Protein AF-A0A2J8Q335-F1 (afdb_monomer_lite)

Structure (mmCIF, N/CA/C/O backbone):
data_AF-A0A2J8Q335-F1
#
_entry.id   AF-A0A2J8Q335-F1
#
loop_
_atom_site.group_PDB
_atom_site.id
_atom_site.type_symbol
_atom_site.label_atom_id
_atom_site.label_alt_id
_atom_site.label_comp_id
_atom_site.label_asym_id
_atom_site.label_entity_id
_atom_site.label_seq_id
_atom_site.pdbx_PDB_ins_code
_atom_site.Cartn_x
_atom_site.Cartn_y
_atom_site.Cartn_z
_atom_site.occupancy
_atom_site.B_iso_or_equiv
_atom_site.auth_seq_id
_atom_site.auth_comp_id
_atom_site.auth_asym_id
_atom_site.auth_atom_id
_atom_site.pdbx_PDB_model_num
ATOM 1 N N . MET A 1 1 ? 79.821 -10.999 13.248 1.00 34.38 1 MET A N 1
ATOM 2 C CA . MET A 1 1 ? 79.822 -10.775 11.785 1.00 34.38 1 MET A CA 1
ATOM 3 C C . MET A 1 1 ? 78.394 -10.981 11.278 1.00 34.38 1 MET A C 1
ATOM 5 O O . MET A 1 1 ? 77.842 -12.027 11.567 1.00 34.38 1 MET A O 1
ATOM 9 N N . ASN A 1 2 ? 77.692 -9.917 10.862 1.00 28.88 2 ASN A N 1
ATOM 10 C CA . ASN A 1 2 ? 77.374 -9.560 9.457 1.00 28.88 2 ASN A CA 1
ATOM 11 C C . ASN A 1 2 ? 76.338 -10.528 8.829 1.00 28.88 2 ASN A C 1
ATOM 13 O O . ASN A 1 2 ? 76.573 -11.721 8.874 1.00 28.88 2 ASN A O 1
ATOM 17 N N . LYS A 1 3 ? 75.247 -10.155 8.143 1.00 36.25 3 LYS A N 1
ATOM 18 C CA . LYS A 1 3 ? 74.646 -8.887 7.675 1.00 36.25 3 LYS A CA 1
ATOM 19 C C . LYS A 1 3 ? 73.350 -9.266 6.892 1.00 36.25 3 LYS A C 1
ATOM 21 O O . LYS A 1 3 ? 73.420 -10.244 6.165 1.00 36.25 3 LYS A O 1
ATOM 26 N N . LEU A 1 4 ? 72.299 -8.420 6.953 1.00 34.88 4 LEU A N 1
ATOM 27 C CA . LEU A 1 4 ? 71.349 -8.022 5.865 1.00 34.88 4 LEU A CA 1
ATOM 28 C C . LEU A 1 4 ? 70.413 -9.117 5.262 1.00 34.88 4 LEU A C 1
ATOM 30 O O . LEU A 1 4 ? 70.825 -10.246 5.081 1.00 34.88 4 LEU A O 1
ATOM 34 N N . SER A 1 5 ? 69.153 -8.893 4.856 1.00 34.62 5 SER A N 1
ATOM 35 C CA . SER A 1 5 ? 68.410 -7.676 4.494 1.00 34.62 5 SER A CA 1
ATOM 36 C C . SER A 1 5 ? 66.913 -7.974 4.241 1.00 34.62 5 SER A C 1
ATOM 38 O O . SER A 1 5 ? 66.580 -9.077 3.820 1.00 34.62 5 SER A O 1
ATOM 40 N N . GLY A 1 6 ? 66.079 -6.925 4.340 1.00 29.98 6 GLY A N 1
ATOM 41 C CA . GLY A 1 6 ? 64.835 -6.706 3.568 1.00 29.98 6 GLY A CA 1
ATOM 42 C C . GLY A 1 6 ? 63.546 -7.320 4.144 1.00 29.98 6 GLY A C 1
ATOM 43 O O . GLY A 1 6 ? 63.468 -8.517 4.349 1.00 29.98 6 GLY A O 1
ATOM 44 N N . GLY A 1 7 ? 62.457 -6.606 4.439 1.00 29.91 7 GLY A N 1
ATOM 45 C CA . GLY A 1 7 ? 62.008 -5.275 4.024 1.00 29.91 7 GLY A CA 1
ATOM 46 C C . GLY A 1 7 ? 60.712 -5.409 3.214 1.00 29.91 7 GLY A C 1
ATOM 47 O O . GLY A 1 7 ? 60.764 -5.853 2.074 1.00 29.91 7 GLY A O 1
ATOM 48 N N . GLY A 1 8 ? 59.562 -5.025 3.786 1.00 28.92 8 GLY A N 1
ATOM 49 C CA . GLY A 1 8 ? 58.307 -4.875 3.030 1.00 28.92 8 GLY A CA 1
ATOM 50 C C . GLY A 1 8 ? 57.039 -5.417 3.696 1.00 28.92 8 GLY A C 1
ATOM 51 O O . GLY A 1 8 ? 56.304 -6.182 3.079 1.00 28.92 8 GLY A O 1
ATOM 52 N N . GLY A 1 9 ? 56.739 -5.008 4.933 1.00 31.34 9 GLY A N 1
ATOM 53 C CA . GLY A 1 9 ? 55.405 -5.205 5.508 1.00 31.34 9 GLY A CA 1
ATOM 54 C C . GLY A 1 9 ? 54.380 -4.373 4.735 1.00 31.34 9 GLY A C 1
ATOM 55 O O . GLY A 1 9 ? 54.314 -3.154 4.894 1.00 31.34 9 GLY A O 1
ATOM 56 N N . ARG A 1 10 ? 53.608 -5.021 3.857 1.00 34.25 10 ARG A N 1
ATOM 57 C CA . ARG A 1 10 ? 52.479 -4.409 3.148 1.00 34.25 10 ARG A CA 1
ATOM 58 C C . ARG A 1 10 ? 51.493 -3.843 4.172 1.00 34.25 10 ARG A C 1
ATOM 60 O O . ARG A 1 10 ? 50.793 -4.588 4.849 1.00 34.25 10 ARG A O 1
ATOM 67 N N . ARG A 1 11 ? 51.409 -2.511 4.233 1.00 31.97 11 ARG A N 1
ATOM 68 C CA . ARG A 1 11 ? 50.233 -1.795 4.737 1.00 31.97 11 ARG A CA 1
ATOM 69 C C . ARG A 1 11 ? 49.034 -2.237 3.897 1.00 31.97 11 ARG A C 1
ATOM 71 O O . ARG A 1 11 ? 48.936 -1.873 2.727 1.00 31.97 11 ARG A O 1
ATOM 78 N N . THR A 1 12 ? 48.132 -3.021 4.476 1.00 30.05 12 THR A N 1
ATOM 79 C CA . THR A 1 12 ? 46.792 -3.227 3.926 1.00 30.05 12 THR A CA 1
ATOM 80 C C . THR A 1 12 ? 46.040 -1.908 4.033 1.00 30.05 12 THR A C 1
ATOM 82 O O . THR A 1 12 ? 45.557 -1.520 5.095 1.00 30.05 12 THR A O 1
ATOM 85 N N . ARG A 1 13 ? 46.009 -1.189 2.912 1.00 30.81 13 ARG A N 1
ATOM 86 C CA . ARG A 1 13 ? 45.079 -0.099 2.637 1.00 30.81 13 ARG A CA 1
ATOM 87 C C . ARG A 1 13 ? 43.665 -0.647 2.836 1.00 30.81 13 ARG A C 1
ATOM 89 O O . ARG A 1 13 ? 43.204 -1.459 2.043 1.00 30.81 13 ARG A O 1
ATOM 96 N N . VAL A 1 14 ? 43.019 -0.228 3.918 1.00 32.09 14 VAL A N 1
ATOM 97 C CA . VAL A 1 14 ? 41.571 -0.343 4.096 1.00 32.09 14 VAL A CA 1
ATOM 98 C C . VAL A 1 14 ? 40.921 0.550 3.044 1.00 32.09 14 VAL A C 1
ATOM 100 O O . VAL A 1 14 ? 40.844 1.766 3.195 1.00 32.09 14 VAL A O 1
ATOM 103 N N . GLU A 1 15 ? 40.561 -0.051 1.914 1.00 29.42 15 GLU A N 1
ATOM 104 C CA . GLU A 1 15 ? 39.707 0.585 0.922 1.00 29.42 15 GLU A CA 1
ATOM 105 C C . GLU A 1 15 ? 38.259 0.458 1.401 1.00 29.42 15 GLU A C 1
ATOM 107 O O . GLU A 1 15 ? 37.812 -0.610 1.823 1.00 29.42 15 GLU A O 1
ATOM 112 N N . GLY A 1 16 ? 37.582 1.600 1.466 1.00 29.91 16 GLY A N 1
ATOM 113 C CA . GLY A 1 16 ? 36.311 1.754 2.148 1.00 29.91 16 GLY A CA 1
ATOM 114 C C . GLY A 1 16 ? 35.171 0.957 1.522 1.00 29.91 16 GLY A C 1
ATOM 115 O O . GLY A 1 16 ? 35.005 0.924 0.308 1.00 29.91 16 GLY A O 1
ATOM 116 N N . GLY A 1 17 ? 34.334 0.416 2.408 1.00 28.86 17 GLY A N 1
ATOM 117 C CA . GLY A 1 17 ? 32.882 0.448 2.256 1.00 28.86 17 GLY A CA 1
ATOM 118 C C . GLY A 1 17 ? 32.325 -0.289 1.048 1.00 28.86 17 GLY A C 1
ATOM 119 O O . GLY A 1 17 ? 31.740 0.321 0.158 1.00 28.86 17 GLY A O 1
ATOM 120 N N . GLN A 1 18 ? 32.446 -1.612 1.079 1.00 29.86 18 GLN A N 1
ATOM 121 C CA . GLN A 1 18 ? 31.637 -2.541 0.302 1.00 29.86 18 GLN A CA 1
ATOM 122 C C . GLN A 1 18 ? 30.151 -2.211 0.530 1.00 29.86 18 GLN A C 1
ATOM 124 O O . GLN A 1 18 ? 29.607 -2.425 1.613 1.00 29.86 18 GLN A O 1
ATOM 129 N N . LEU A 1 19 ? 29.515 -1.594 -0.467 1.00 34.56 19 LEU A N 1
ATOM 130 C CA . LEU A 1 19 ? 28.082 -1.326 -0.453 1.00 34.56 19 LEU A CA 1
ATOM 131 C C . LEU A 1 19 ? 27.357 -2.672 -0.398 1.00 34.56 19 LEU A C 1
ATOM 133 O O . LEU A 1 19 ? 27.439 -3.460 -1.339 1.00 34.56 19 LEU A O 1
ATOM 137 N N . GLY A 1 20 ? 26.687 -2.915 0.731 1.00 31.28 20 GLY A N 1
ATOM 138 C CA . GLY A 1 20 ? 25.920 -4.118 1.030 1.00 31.28 20 GLY A CA 1
ATOM 139 C C . GLY A 1 20 ? 24.917 -4.432 -0.073 1.00 31.28 20 GLY A C 1
ATOM 140 O O . GLY A 1 20 ? 23.841 -3.843 -0.154 1.00 31.28 20 GLY A O 1
ATOM 141 N N . GLY A 1 21 ? 25.308 -5.369 -0.927 1.00 31.25 21 GLY A N 1
ATOM 142 C CA . GLY A 1 21 ? 24.519 -5.929 -2.012 1.00 31.25 21 GLY A CA 1
ATOM 143 C C . GLY A 1 21 ? 24.327 -7.429 -1.833 1.00 31.25 21 GLY A C 1
ATOM 144 O O . GLY A 1 21 ? 24.308 -8.135 -2.831 1.00 31.25 21 GLY A O 1
ATOM 145 N N . GLU A 1 22 ? 24.226 -7.923 -0.595 1.00 31.27 22 GLU A N 1
ATOM 146 C CA . GLU A 1 22 ? 24.159 -9.363 -0.300 1.00 31.27 22 GLU A CA 1
ATOM 147 C C . GLU A 1 22 ? 22.892 -9.830 0.438 1.00 31.27 22 GLU A C 1
ATOM 149 O O . GLU A 1 22 ? 22.720 -11.027 0.633 1.00 31.27 22 GLU A O 1
ATOM 154 N N . GLU A 1 23 ? 21.910 -8.959 0.704 1.00 34.31 23 GLU A N 1
ATOM 155 C CA . GLU A 1 23 ? 20.563 -9.407 1.123 1.00 34.31 23 GLU A CA 1
ATOM 156 C C . GLU A 1 23 ? 19.683 -9.768 -0.093 1.00 34.31 23 GLU A C 1
ATOM 158 O O . GLU A 1 23 ? 18.503 -9.434 -0.188 1.00 34.31 23 GLU A O 1
ATOM 163 N N . TRP A 1 24 ? 20.279 -10.444 -1.076 1.00 42.00 24 TRP A N 1
ATOM 164 C CA . TRP A 1 24 ? 19.523 -11.156 -2.096 1.00 42.00 24 TRP A CA 1
ATOM 165 C C . TRP A 1 24 ? 19.170 -12.493 -1.462 1.00 42.00 24 TRP A C 1
ATOM 167 O O . TRP A 1 24 ? 20.044 -13.328 -1.220 1.00 42.00 24 TRP A O 1
ATOM 177 N N . THR A 1 25 ? 17.887 -12.732 -1.189 1.00 42.81 25 THR A N 1
ATOM 178 C CA . THR A 1 25 ? 17.421 -14.109 -1.019 1.00 42.81 25 THR A CA 1
ATOM 179 C C . THR A 1 25 ? 17.976 -14.908 -2.195 1.00 42.81 25 THR A C 1
ATOM 181 O O . THR A 1 25 ? 17.938 -14.436 -3.335 1.00 42.81 25 THR A O 1
ATOM 184 N N . ARG A 1 26 ? 18.525 -16.099 -1.924 1.00 41.41 26 ARG A N 1
ATOM 185 C CA . ARG A 1 26 ? 19.239 -16.988 -2.871 1.00 41.41 26 ARG A CA 1
ATOM 186 C C . ARG A 1 26 ? 18.464 -17.357 -4.162 1.00 41.41 26 ARG A C 1
ATOM 188 O O . ARG A 1 26 ? 18.905 -18.211 -4.917 1.00 41.41 26 ARG A O 1
ATOM 195 N N . HIS A 1 27 ? 17.319 -16.726 -4.417 1.00 40.41 27 HIS A N 1
ATOM 196 C CA . HIS A 1 27 ? 16.393 -16.912 -5.525 1.00 40.41 27 HIS A CA 1
ATOM 197 C C . HIS A 1 27 ? 16.156 -15.671 -6.415 1.00 40.41 27 HIS A C 1
ATOM 199 O O . HIS A 1 27 ? 15.388 -15.774 -7.370 1.00 40.41 27 HIS A O 1
ATOM 205 N N . GLY A 1 28 ? 16.771 -14.510 -6.151 1.00 41.56 28 GLY A N 1
ATOM 206 C CA . GLY A 1 28 ? 16.694 -13.355 -7.064 1.00 41.56 28 GLY A CA 1
ATOM 207 C C . GLY A 1 28 ? 15.304 -12.709 -7.204 1.00 41.56 28 GLY A C 1
ATOM 208 O O . GLY A 1 28 ? 15.029 -12.072 -8.220 1.00 41.56 28 GLY A O 1
ATOM 209 N N . SER A 1 29 ? 14.423 -12.864 -6.208 1.00 47.38 29 SER A N 1
ATOM 210 C CA . SER A 1 29 ? 13.116 -12.193 -6.156 1.00 47.38 29 SER A CA 1
ATOM 211 C C . SER A 1 29 ? 13.013 -11.330 -4.896 1.00 47.38 29 SER A C 1
ATOM 213 O O . SER A 1 29 ? 13.249 -11.793 -3.782 1.00 47.38 29 SER A O 1
ATOM 215 N N . PHE A 1 30 ? 12.673 -10.053 -5.102 1.00 46.06 30 PHE A N 1
ATOM 216 C CA . PHE A 1 30 ? 12.479 -9.031 -4.064 1.00 46.06 30 PHE A CA 1
ATOM 217 C C . PHE A 1 30 ? 11.237 -9.292 -3.193 1.00 46.06 30 PHE A C 1
ATOM 219 O O . PHE A 1 30 ? 11.072 -8.693 -2.134 1.00 46.06 30 PHE A O 1
ATOM 226 N N . VAL A 1 31 ? 10.349 -10.179 -3.643 1.00 59.38 31 VAL A N 1
ATOM 227 C CA . VAL A 1 31 ? 9.057 -10.458 -3.022 1.00 59.38 31 VAL A CA 1
ATOM 228 C C . VAL A 1 31 ? 9.021 -11.931 -2.650 1.00 59.38 31 VAL A C 1
ATOM 230 O O . VAL A 1 31 ? 9.480 -12.777 -3.414 1.00 59.38 31 VAL A O 1
ATOM 233 N N . ASN A 1 32 ? 8.462 -12.257 -1.483 1.00 56.78 32 ASN A N 1
ATOM 234 C CA . ASN A 1 32 ? 8.208 -13.650 -1.134 1.00 56.78 32 ASN A CA 1
ATOM 235 C C . ASN A 1 32 ? 7.173 -14.212 -2.116 1.00 56.78 32 ASN A C 1
ATOM 237 O O . ASN A 1 32 ? 5.972 -13.982 -1.971 1.00 56.78 32 ASN A O 1
ATOM 241 N N . LYS A 1 33 ? 7.656 -14.862 -3.175 1.00 57.88 33 LYS A N 1
ATOM 242 C CA . LYS A 1 33 ? 6.811 -15.370 -4.247 1.00 57.88 33 LYS A CA 1
ATOM 243 C C . LYS A 1 33 ? 5.887 -16.440 -3.653 1.00 57.88 33 LYS A C 1
ATOM 245 O O . LYS A 1 33 ? 6.395 -17.367 -3.018 1.00 57.88 33 LYS A O 1
ATOM 250 N N . PRO A 1 34 ? 4.558 -16.337 -3.828 1.00 59.62 34 PRO A N 1
ATOM 251 C CA . PRO A 1 34 ? 3.655 -17.360 -3.327 1.00 59.62 34 PRO A CA 1
ATOM 252 C C . PRO A 1 34 ? 4.052 -18.723 -3.899 1.00 59.62 34 PRO A C 1
ATOM 254 O O . PRO A 1 34 ? 4.364 -18.834 -5.088 1.00 59.62 34 PRO A O 1
ATOM 257 N N . THR A 1 35 ? 4.017 -19.771 -3.074 1.00 52.50 35 THR A N 1
ATOM 258 C CA . THR A 1 35 ? 4.362 -21.153 -3.465 1.00 52.50 35 THR A CA 1
ATOM 259 C C . THR A 1 35 ? 3.536 -21.663 -4.648 1.00 52.50 35 THR A C 1
ATOM 261 O O . THR A 1 35 ? 3.982 -22.548 -5.370 1.00 52.50 35 THR A O 1
ATOM 264 N N . ARG A 1 36 ? 2.358 -21.071 -4.885 1.00 58.75 36 ARG A N 1
ATOM 265 C CA . ARG A 1 36 ? 1.438 -21.400 -5.983 1.00 58.75 36 ARG A CA 1
ATOM 266 C C . ARG A 1 36 ? 1.644 -20.562 -7.258 1.00 58.75 36 ARG A C 1
ATOM 268 O O . ARG A 1 36 ? 0.934 -20.764 -8.237 1.00 58.75 36 ARG A O 1
ATOM 275 N N . GLY A 1 37 ? 2.611 -19.645 -7.271 1.00 68.69 37 GLY A N 1
ATOM 276 C CA . GLY A 1 37 ? 2.777 -18.665 -8.346 1.00 68.69 37 GLY A CA 1
ATOM 277 C C . GLY A 1 37 ? 1.902 -17.424 -8.158 1.00 68.69 37 GLY A C 1
ATOM 278 O O . GLY A 1 37 ? 1.205 -17.283 -7.156 1.00 68.69 37 GLY A O 1
ATOM 279 N N . TRP A 1 38 ? 1.997 -16.485 -9.100 1.00 80.50 38 TRP A N 1
ATOM 280 C CA . TRP A 1 38 ? 1.259 -15.223 -9.044 1.00 80.50 38 TRP A CA 1
ATOM 281 C C . TRP A 1 38 ? -0.243 -15.423 -9.259 1.00 80.50 38 TRP A C 1
ATOM 283 O O . TRP A 1 38 ? -0.642 -16.259 -10.065 1.00 80.50 38 TRP A O 1
ATOM 293 N N . LEU A 1 39 ? -1.062 -14.620 -8.575 1.00 81.31 39 LEU A N 1
ATOM 294 C CA . LEU A 1 39 ? -2.526 -14.671 -8.678 1.00 81.31 39 LEU A CA 1
ATOM 295 C C . LEU A 1 39 ? -3.048 -14.239 -10.053 1.00 81.31 39 LEU A C 1
ATOM 297 O O . LEU A 1 39 ? -4.047 -14.776 -10.525 1.00 81.31 39 LEU A O 1
ATOM 301 N N . HIS A 1 40 ? -2.379 -13.281 -10.701 1.00 84.12 40 HIS A N 1
ATOM 302 C CA . HIS A 1 40 ? -2.836 -12.684 -11.958 1.00 84.12 40 HIS A CA 1
ATOM 303 C C . HIS A 1 40 ? -1.828 -12.910 -13.088 1.00 84.12 40 HIS A C 1
ATOM 305 O O . HIS A 1 40 ? -0.620 -12.960 -12.840 1.00 84.12 40 HIS A O 1
ATOM 311 N N . PRO A 1 41 ? -2.282 -13.013 -14.349 1.00 85.50 41 PRO A N 1
ATOM 312 C CA . PRO A 1 41 ? -1.377 -13.040 -15.491 1.00 85.50 41 PRO A CA 1
ATOM 313 C C . PRO A 1 41 ? -0.627 -11.706 -15.618 1.00 85.50 41 PRO A C 1
ATOM 315 O O . PRO A 1 41 ? -1.190 -10.635 -15.377 1.00 85.50 41 PRO A O 1
ATOM 318 N N . ASN A 1 42 ? 0.644 -11.769 -16.029 1.00 84.81 42 ASN A N 1
ATOM 319 C CA . ASN A 1 42 ? 1.512 -10.590 -16.119 1.00 84.81 42 ASN A CA 1
ATOM 320 C C . ASN A 1 42 ? 0.930 -9.509 -17.045 1.00 84.81 42 ASN A C 1
ATOM 322 O O . ASN A 1 42 ? 0.976 -8.336 -16.689 1.00 84.81 42 ASN A O 1
ATOM 326 N N . ASP A 1 43 ? 0.321 -9.888 -18.174 1.00 84.75 43 ASP A N 1
ATOM 327 C CA . ASP A 1 43 ? -0.304 -8.962 -19.129 1.00 84.75 43 ASP A CA 1
ATOM 328 C C . ASP A 1 43 ? -1.406 -8.106 -18.503 1.00 84.75 43 ASP A C 1
ATOM 330 O O . ASP A 1 43 ? -1.540 -6.926 -18.820 1.00 84.75 43 ASP A O 1
ATOM 334 N N . LYS A 1 44 ? -2.161 -8.662 -17.549 1.00 86.56 44 LYS A N 1
ATOM 335 C CA . LYS A 1 44 ? -3.212 -7.918 -16.848 1.00 86.56 44 LYS A CA 1
ATOM 336 C C . LYS A 1 44 ? -2.619 -6.870 -15.910 1.00 86.56 44 LYS A C 1
ATOM 338 O O . LYS A 1 44 ? -3.096 -5.742 -15.884 1.00 86.56 44 LYS A O 1
ATOM 343 N N . VAL A 1 45 ? -1.557 -7.222 -15.184 1.00 86.25 45 VAL A N 1
ATOM 344 C CA . VAL A 1 45 ? -0.851 -6.304 -14.269 1.00 86.25 45 VAL A CA 1
ATOM 345 C C . VAL A 1 45 ? -0.068 -5.230 -15.040 1.00 86.25 45 VAL A C 1
ATOM 347 O O . VAL A 1 45 ? 0.065 -4.101 -14.569 1.00 86.25 45 VAL A O 1
ATOM 350 N N . MET A 1 46 ? 0.440 -5.566 -16.229 1.00 84.19 46 MET A N 1
ATOM 351 C CA . MET A 1 46 ? 1.182 -4.652 -17.10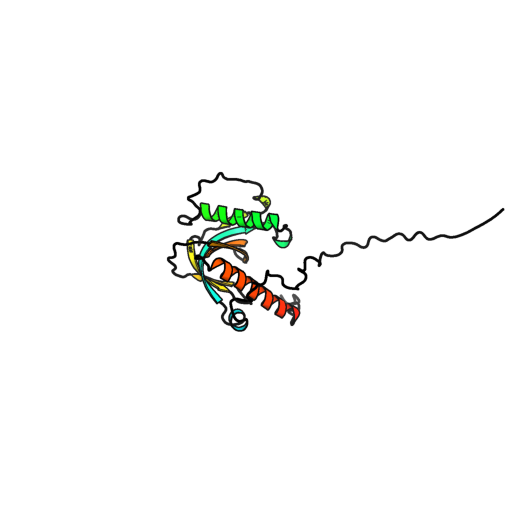7 1.00 84.19 46 MET A CA 1
ATOM 352 C C . MET A 1 46 ? 0.281 -3.739 -17.946 1.00 84.19 46 MET A C 1
ATOM 354 O O . MET A 1 46 ? 0.707 -2.641 -18.294 1.00 84.19 46 MET A O 1
ATOM 358 N N . GLY A 1 47 ? -0.926 -4.192 -18.291 1.00 85.38 47 GLY A N 1
ATOM 359 C CA . GLY A 1 47 ? -1.898 -3.446 -19.087 1.00 85.38 47 GLY A CA 1
ATOM 360 C C . GLY A 1 47 ? -2.879 -2.652 -18.215 1.00 85.38 47 GLY A C 1
ATOM 361 O O . GLY A 1 47 ? -2.490 -1.632 -17.647 1.00 85.38 47 GLY A O 1
ATOM 362 N N . PRO A 1 48 ? -4.153 -3.081 -18.110 1.00 84.31 48 PRO A N 1
ATOM 363 C CA . PRO A 1 48 ? -5.199 -2.325 -17.412 1.00 84.31 48 PRO A CA 1
ATOM 364 C C . PRO A 1 48 ? -5.020 -2.270 -15.884 1.00 84.31 48 PRO A C 1
ATOM 366 O O . PRO A 1 48 ? -5.605 -1.411 -15.229 1.00 84.31 48 PRO A O 1
ATOM 369 N N . GLY A 1 49 ? -4.212 -3.165 -15.310 1.00 88.19 49 GLY A N 1
ATOM 370 C CA . GLY A 1 49 ? -4.072 -3.336 -13.870 1.00 88.19 49 GLY A CA 1
ATOM 371 C C . GLY A 1 49 ? -5.162 -4.226 -13.268 1.00 88.19 49 GLY A C 1
ATOM 372 O O . GLY A 1 49 ? -6.088 -4.687 -13.941 1.00 88.19 49 GLY A O 1
ATOM 373 N N . VAL A 1 50 ? -5.026 -4.511 -11.976 1.00 90.00 50 VAL A N 1
ATOM 374 C CA . VAL A 1 50 ? -5.997 -5.293 -11.200 1.00 90.00 50 VAL A CA 1
ATOM 375 C C . VAL A 1 50 ? -6.655 -4.389 -10.173 1.00 90.00 50 VAL A C 1
ATOM 377 O O . VAL A 1 50 ? -5.960 -3.772 -9.368 1.00 90.00 50 VAL A O 1
ATOM 380 N N . SER A 1 51 ? -7.982 -4.322 -10.205 1.00 90.38 51 SER A N 1
ATOM 381 C CA . SER A 1 51 ? -8.774 -3.468 -9.322 1.00 90.38 51 SER A CA 1
ATOM 382 C C . SER A 1 51 ? -9.330 -4.248 -8.131 1.00 90.38 51 SER A C 1
ATOM 384 O O . SER A 1 51 ? -9.868 -5.341 -8.295 1.00 90.38 51 SER A O 1
ATOM 386 N N . TYR A 1 52 ? -9.233 -3.652 -6.947 1.00 89.81 52 TYR A N 1
ATOM 387 C CA . TYR A 1 52 ? -9.715 -4.182 -5.676 1.00 89.81 52 TYR A CA 1
ATOM 388 C C . TYR A 1 52 ? -10.579 -3.137 -4.975 1.00 89.81 52 TYR A C 1
ATOM 390 O O . TYR A 1 52 ? -10.173 -1.979 -4.875 1.00 89.81 52 TYR A O 1
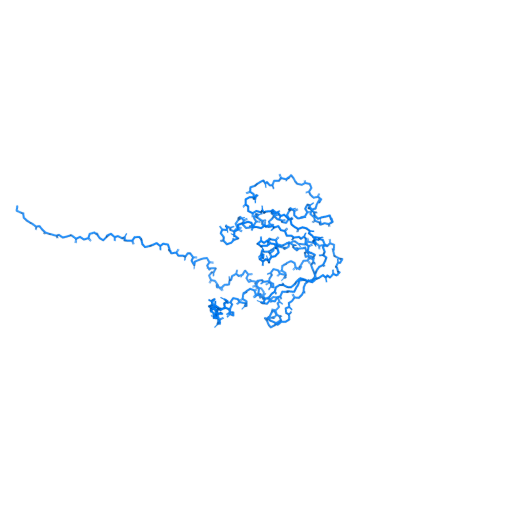ATOM 398 N N . LEU A 1 53 ? -11.744 -3.534 -4.461 1.00 88.56 53 LEU A N 1
ATOM 399 C CA . LEU A 1 53 ? -12.534 -2.673 -3.583 1.00 88.56 53 LEU A CA 1
ATOM 400 C C . LEU A 1 53 ? -11.979 -2.775 -2.163 1.00 88.56 53 LEU A C 1
ATOM 402 O O . LEU A 1 53 ? -11.999 -3.839 -1.548 1.00 88.56 53 LEU A O 1
ATOM 406 N N . VAL A 1 54 ? -11.479 -1.656 -1.655 1.00 89.00 54 VAL A N 1
ATOM 407 C CA . VAL A 1 54 ? -10.886 -1.529 -0.321 1.00 89.00 54 VAL A CA 1
ATOM 408 C C . VAL A 1 54 ? -11.380 -0.234 0.316 1.00 89.00 54 VAL A C 1
ATOM 410 O O . VAL A 1 54 ? -11.893 0.650 -0.361 1.00 89.00 54 VAL A O 1
ATOM 413 N N . ARG A 1 55 ? -11.248 -0.080 1.625 1.00 87.75 55 ARG A N 1
ATOM 414 C CA . ARG A 1 55 ? -11.579 1.157 2.329 1.00 87.75 55 ARG A CA 1
ATOM 415 C C . ARG A 1 55 ? -10.294 1.888 2.694 1.00 87.75 55 ARG A C 1
ATOM 417 O O . ARG A 1 55 ? -9.414 1.340 3.351 1.00 87.75 55 ARG A O 1
ATOM 424 N N . TYR A 1 56 ? -10.169 3.139 2.272 1.00 88.69 56 TYR A N 1
ATOM 425 C CA . TYR A 1 56 ? -9.043 3.980 2.649 1.00 88.69 56 TYR A CA 1
ATOM 426 C C . TYR A 1 56 ? 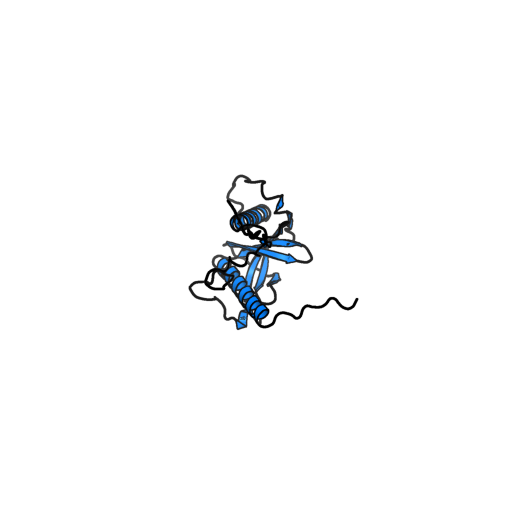-9.183 4.390 4.112 1.00 88.69 56 TYR A C 1
ATOM 428 O O . TYR A 1 56 ? -10.158 5.037 4.490 1.00 88.69 56 TYR A O 1
ATOM 436 N N . MET A 1 57 ? -8.221 4.014 4.950 1.00 87.00 57 MET A N 1
ATOM 437 C CA . MET A 1 57 ? -8.254 4.341 6.376 1.00 87.00 57 MET A CA 1
ATOM 438 C C . MET A 1 57 ? -7.544 5.653 6.685 1.00 87.00 57 MET A C 1
ATOM 440 O O . MET A 1 57 ? -7.891 6.326 7.644 1.00 87.00 57 MET A O 1
ATOM 444 N N . GLY A 1 58 ? -6.597 6.067 5.852 1.00 89.56 58 GLY A N 1
ATOM 445 C CA . GLY A 1 58 ? -5.820 7.279 6.072 1.00 89.56 58 GLY A CA 1
ATOM 446 C C . GLY A 1 58 ? -4.350 7.041 5.789 1.00 89.56 58 GLY A C 1
ATOM 447 O O . GLY A 1 58 ? -3.945 5.968 5.334 1.00 89.56 58 GLY A O 1
ATOM 448 N N . CYS A 1 59 ? -3.540 8.050 6.073 1.00 89.00 59 CYS A N 1
ATOM 449 C CA . CYS A 1 59 ? -2.098 7.904 6.027 1.00 89.00 59 CYS A CA 1
ATOM 450 C C . CYS A 1 59 ? -1.419 8.525 7.242 1.00 89.00 59 CYS A C 1
ATOM 452 O O . CYS A 1 59 ? -1.949 9.431 7.883 1.00 89.00 59 CYS A O 1
ATOM 454 N N . VAL A 1 60 ? -0.234 8.017 7.559 1.00 89.56 60 VAL A N 1
ATOM 455 C CA . VAL A 1 60 ? 0.648 8.552 8.594 1.00 89.56 60 VAL A CA 1
ATOM 456 C C . VAL A 1 60 ? 1.956 8.938 7.930 1.00 89.56 60 VAL A C 1
ATOM 458 O O . VAL A 1 60 ? 2.570 8.128 7.237 1.00 89.56 60 VAL A O 1
ATOM 461 N N . GLU A 1 61 ? 2.371 10.183 8.107 1.00 88.31 61 GLU A N 1
ATOM 462 C CA . GLU A 1 61 ? 3.652 10.673 7.614 1.00 88.31 61 GLU A CA 1
ATOM 463 C C . GLU A 1 61 ? 4.803 9.826 8.174 1.00 88.31 61 GLU A C 1
ATOM 465 O O . GLU A 1 61 ? 4.803 9.454 9.347 1.00 88.31 61 GLU A O 1
ATOM 470 N N . VAL A 1 62 ? 5.797 9.521 7.342 1.00 89.06 62 VAL A N 1
ATOM 471 C CA . VAL A 1 62 ? 6.998 8.792 7.757 1.00 89.06 62 VAL A CA 1
ATOM 472 C C . VAL A 1 62 ? 8.210 9.684 7.518 1.00 89.06 62 VAL A C 1
ATOM 474 O O . VAL A 1 62 ? 8.602 9.939 6.379 1.00 89.06 62 VAL A O 1
ATOM 477 N N . LEU A 1 63 ? 8.827 10.133 8.606 1.00 85.38 63 LEU A N 1
ATOM 478 C CA . LEU A 1 63 ? 9.955 11.063 8.605 1.00 85.38 63 LEU A CA 1
ATOM 479 C C . LEU A 1 63 ? 11.263 10.380 8.184 1.00 85.38 63 LEU A C 1
ATOM 481 O O . LEU A 1 63 ? 12.115 10.990 7.539 1.00 85.38 63 LEU A O 1
ATOM 485 N N . GLN A 1 64 ? 11.422 9.091 8.500 1.00 81.44 64 GLN A N 1
ATOM 486 C CA . GLN A 1 64 ? 12.619 8.326 8.149 1.00 81.44 64 GLN A CA 1
ATOM 487 C C . GLN A 1 64 ? 12.424 7.436 6.922 1.00 81.44 64 GLN A C 1
ATOM 489 O O . GLN A 1 64 ? 11.326 7.027 6.542 1.00 81.44 64 GLN A O 1
ATOM 494 N N . SER A 1 65 ? 13.534 7.103 6.263 1.00 79.62 65 SER A N 1
ATOM 495 C CA . SER A 1 65 ? 13.471 6.220 5.109 1.00 79.62 65 SER A CA 1
ATOM 496 C C . SER A 1 65 ? 13.291 4.769 5.521 1.00 79.62 65 SER A C 1
ATOM 498 O O . SER A 1 65 ? 14.184 4.215 6.143 1.00 79.62 65 SER A O 1
ATOM 500 N N . MET A 1 66 ? 12.220 4.114 5.059 1.00 78.75 66 MET A N 1
ATOM 501 C CA . MET A 1 66 ? 12.010 2.672 5.276 1.00 78.75 66 MET A CA 1
ATOM 502 C C . MET A 1 66 ? 13.228 1.819 4.892 1.00 78.75 66 MET A C 1
ATOM 504 O O . MET A 1 66 ? 13.501 0.824 5.548 1.00 78.75 66 MET A O 1
ATOM 508 N N . ARG A 1 67 ? 14.000 2.229 3.872 1.00 78.00 67 ARG A N 1
ATOM 509 C CA . ARG A 1 67 ? 15.236 1.536 3.464 1.00 78.00 67 ARG A CA 1
ATOM 510 C C . ARG A 1 67 ? 16.349 1.584 4.518 1.00 78.00 67 ARG A C 1
ATOM 512 O O . ARG A 1 67 ? 17.172 0.686 4.534 1.00 78.00 67 ARG A O 1
ATOM 519 N N . ALA A 1 68 ? 16.373 2.617 5.357 1.00 77.50 68 ALA A N 1
ATOM 520 C CA . ALA A 1 68 ? 17.360 2.796 6.422 1.00 77.50 68 ALA A CA 1
ATOM 521 C C . ALA A 1 68 ? 16.947 2.120 7.741 1.00 77.50 68 ALA A C 1
ATOM 523 O O . ALA A 1 68 ? 17.716 2.132 8.693 1.00 77.50 68 ALA A O 1
ATOM 524 N N . LEU A 1 69 ? 15.729 1.575 7.810 1.00 82.00 69 LEU A N 1
ATOM 525 C CA . LEU A 1 69 ? 15.206 0.887 8.987 1.00 82.00 69 LEU A CA 1
ATOM 526 C C . LEU A 1 69 ? 15.346 -0.625 8.814 1.00 82.00 69 LEU A C 1
ATOM 528 O O . LEU A 1 69 ? 15.098 -1.140 7.719 1.00 82.00 69 LEU A O 1
ATOM 532 N N . ASP A 1 70 ? 15.646 -1.334 9.897 1.00 83.31 70 ASP A N 1
ATOM 533 C CA . ASP A 1 70 ? 15.659 -2.798 9.929 1.00 83.31 70 ASP A CA 1
ATOM 534 C C . ASP A 1 70 ? 14.254 -3.389 9.799 1.00 83.31 70 ASP A C 1
ATOM 536 O O . ASP A 1 70 ? 13.246 -2.743 10.104 1.00 83.31 70 ASP A O 1
ATOM 540 N N . PHE A 1 71 ? 14.170 -4.659 9.400 1.00 79.19 71 PHE A N 1
ATOM 541 C CA . PHE A 1 71 ? 12.898 -5.369 9.230 1.00 79.19 71 PHE A CA 1
ATOM 542 C C . PHE A 1 71 ? 12.003 -5.327 10.483 1.00 79.19 71 PHE A C 1
ATOM 544 O O . PHE A 1 71 ? 10.794 -5.089 10.386 1.00 79.19 71 PHE A O 1
ATOM 551 N N . ASN A 1 72 ? 12.597 -5.497 11.669 1.00 81.69 72 ASN A N 1
ATOM 552 C CA . ASN A 1 72 ? 11.869 -5.425 12.935 1.00 81.69 72 ASN A CA 1
ATOM 553 C C . ASN A 1 72 ? 11.247 -4.033 13.147 1.00 81.69 72 ASN A C 1
ATOM 555 O O . ASN A 1 72 ? 10.067 -3.917 13.476 1.00 81.69 72 ASN A O 1
ATOM 559 N N . THR A 1 73 ? 12.009 -2.973 12.876 1.00 84.56 73 THR A N 1
ATOM 560 C CA . THR A 1 73 ? 11.540 -1.587 12.983 1.00 84.56 73 THR A CA 1
ATOM 561 C C . THR A 1 73 ? 10.454 -1.287 11.952 1.00 84.56 73 THR A C 1
ATOM 563 O O . THR A 1 73 ? 9.432 -0.710 12.306 1.00 84.56 73 THR A O 1
ATOM 566 N N . ARG A 1 74 ? 10.590 -1.750 10.700 1.00 83.62 74 ARG A N 1
ATOM 567 C CA . ARG A 1 74 ? 9.542 -1.610 9.665 1.00 83.62 74 ARG A CA 1
ATOM 568 C C . ARG A 1 74 ? 8.227 -2.259 10.097 1.00 83.62 74 ARG A C 1
ATOM 570 O O . ARG A 1 74 ? 7.160 -1.677 9.903 1.00 83.62 74 ARG A O 1
ATOM 577 N N . THR A 1 75 ? 8.306 -3.439 10.708 1.00 84.25 75 THR A N 1
ATOM 578 C CA . THR A 1 75 ? 7.132 -4.155 11.224 1.00 84.25 75 THR A CA 1
ATOM 579 C C . THR A 1 75 ? 6.468 -3.377 12.360 1.00 84.25 75 THR A C 1
ATOM 581 O O . THR A 1 75 ? 5.246 -3.237 12.368 1.00 84.25 75 THR A O 1
ATOM 584 N N . GLN A 1 76 ? 7.254 -2.821 13.288 1.00 83.69 76 GLN A N 1
ATOM 585 C CA . GLN A 1 76 ? 6.737 -1.984 14.376 1.00 83.69 76 GLN A CA 1
ATOM 586 C C . GLN A 1 76 ? 6.096 -0.690 13.861 1.00 83.69 76 GLN A C 1
ATOM 588 O O . GLN A 1 76 ? 4.967 -0.396 14.231 1.00 83.69 76 GLN A O 1
ATOM 593 N N . VAL A 1 77 ? 6.760 0.028 12.950 1.00 86.31 77 VAL A N 1
ATOM 594 C CA . VAL A 1 77 ? 6.245 1.256 12.314 1.00 86.31 77 VAL A CA 1
ATOM 595 C C . VAL A 1 77 ? 4.914 1.001 11.617 1.00 86.31 77 VAL A C 1
ATOM 597 O O . VAL A 1 77 ? 3.979 1.780 11.766 1.00 86.31 77 VAL A O 1
ATOM 600 N N . THR A 1 78 ? 4.805 -0.114 10.896 1.00 86.06 78 THR A N 1
ATOM 601 C CA . THR A 1 78 ? 3.573 -0.488 10.194 1.00 86.06 78 THR A CA 1
ATOM 602 C C . THR A 1 78 ? 2.440 -0.793 11.176 1.00 86.06 78 THR A C 1
ATOM 604 O O . THR A 1 78 ? 1.330 -0.295 11.005 1.00 86.06 78 THR A O 1
ATOM 607 N N . ARG A 1 79 ? 2.717 -1.569 12.234 1.00 85.25 79 ARG A N 1
ATOM 608 C CA . ARG A 1 79 ? 1.729 -1.891 13.278 1.00 85.25 79 ARG A CA 1
ATOM 609 C C . ARG A 1 79 ? 1.254 -0.649 14.028 1.00 85.25 79 ARG A C 1
ATOM 611 O O . ARG A 1 79 ? 0.055 -0.508 14.246 1.00 85.25 79 ARG A O 1
ATOM 618 N N . GLU A 1 80 ? 2.175 0.240 14.384 1.00 85.94 80 GLU A N 1
ATOM 619 C CA . GLU A 1 80 ? 1.861 1.488 15.079 1.00 85.94 80 GLU A CA 1
ATOM 620 C C . GLU A 1 80 ? 1.031 2.420 14.190 1.00 85.94 80 GLU A C 1
ATOM 622 O O . GLU A 1 80 ? 0.009 2.936 14.630 1.00 85.94 80 GLU A O 1
ATOM 627 N N . ALA A 1 81 ? 1.400 2.573 12.913 1.00 87.12 81 ALA A N 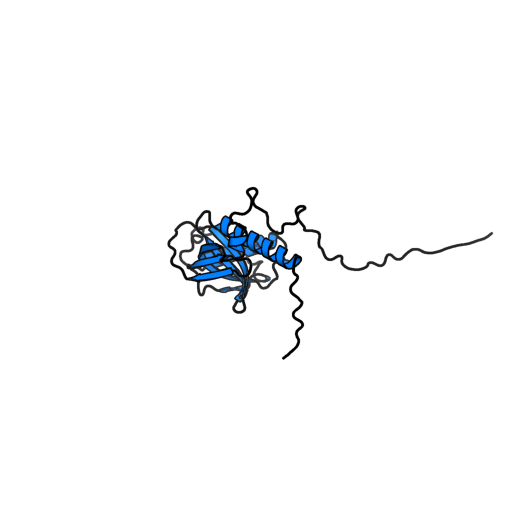1
ATOM 628 C CA . ALA A 1 81 ? 0.641 3.388 11.969 1.00 87.12 81 ALA A CA 1
ATOM 629 C C . ALA A 1 81 ? -0.802 2.879 11.803 1.00 87.12 81 ALA A C 1
ATOM 631 O O . ALA A 1 81 ? -1.736 3.679 11.843 1.00 87.12 81 ALA A O 1
ATOM 632 N N . ILE A 1 82 ? -0.992 1.558 11.669 1.00 86.75 82 ILE A N 1
ATOM 633 C CA . ILE A 1 82 ? -2.328 0.942 11.619 1.00 86.75 82 ILE A CA 1
ATOM 634 C C . ILE A 1 82 ? -3.096 1.239 12.910 1.00 86.75 82 ILE A C 1
ATOM 636 O O . ILE A 1 82 ? -4.239 1.680 12.840 1.00 86.75 82 ILE A O 1
ATOM 640 N N . SER A 1 83 ? -2.472 1.052 14.079 1.00 83.50 83 SER A N 1
ATOM 641 C CA . SER A 1 83 ? -3.112 1.318 15.374 1.00 83.50 83 SER A CA 1
ATOM 642 C C . SER A 1 83 ? -3.580 2.771 15.496 1.00 83.50 83 SER A C 1
ATOM 644 O O . SER A 1 83 ? -4.736 3.008 15.836 1.00 83.50 83 SER A O 1
ATOM 646 N N . LEU A 1 84 ? -2.720 3.734 15.151 1.00 84.69 84 LEU A N 1
ATOM 647 C CA . LEU A 1 84 ? -3.023 5.167 15.210 1.00 84.69 84 LEU A CA 1
ATOM 648 C C . LEU A 1 84 ? -4.216 5.552 14.331 1.00 84.69 84 LEU A C 1
ATOM 650 O O . LEU A 1 84 ? -5.053 6.357 14.733 1.00 84.69 84 LEU A O 1
ATOM 654 N N . VAL A 1 85 ? -4.299 4.989 13.126 1.00 85.19 85 VAL A N 1
ATOM 655 C CA . VAL A 1 85 ? -5.412 5.273 12.217 1.00 85.19 85 VAL A CA 1
ATOM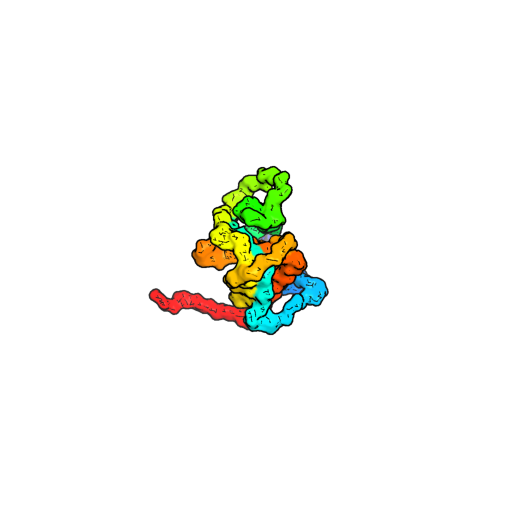 656 C C . VAL A 1 85 ? -6.686 4.565 12.672 1.00 85.19 85 VAL A C 1
ATOM 658 O O . VAL A 1 85 ? -7.741 5.190 12.686 1.00 85.19 85 VAL A O 1
ATOM 661 N N . CYS A 1 86 ? -6.612 3.311 13.117 1.00 80.81 86 CYS A N 1
ATOM 662 C CA . CYS A 1 86 ? -7.782 2.590 13.621 1.00 80.81 86 CYS A CA 1
ATOM 663 C C . CYS A 1 86 ? -8.409 3.246 14.860 1.00 80.81 86 CYS A C 1
ATOM 665 O O . CYS A 1 86 ? -9.625 3.186 15.014 1.00 80.81 86 CYS A O 1
ATOM 667 N N . GLU A 1 87 ? -7.616 3.880 15.731 1.00 81.31 87 GLU A N 1
ATOM 668 C CA . GLU A 1 87 ? -8.154 4.667 16.851 1.00 81.31 87 GLU A CA 1
ATOM 669 C C . GLU A 1 87 ? -8.811 5.975 16.396 1.00 81.31 87 GLU A C 1
ATOM 671 O O . GLU A 1 87 ? -9.746 6.454 17.037 1.00 81.31 87 GLU A O 1
ATOM 676 N N . ALA A 1 88 ? -8.342 6.555 15.292 1.00 80.69 88 ALA A N 1
ATOM 677 C CA . ALA A 1 88 ? -8.804 7.852 14.826 1.00 80.69 88 ALA A CA 1
ATOM 678 C C . ALA A 1 88 ? -9.983 7.785 13.837 1.00 80.69 88 ALA A C 1
ATOM 680 O O . ALA A 1 88 ? -10.663 8.793 13.640 1.00 80.69 88 ALA A O 1
ATOM 681 N N . VAL A 1 89 ? -10.247 6.625 13.221 1.00 77.94 89 VAL A N 1
ATOM 682 C CA . VAL A 1 89 ? -11.362 6.440 12.281 1.00 77.94 89 VAL A CA 1
ATOM 683 C C . VAL A 1 89 ? -12.583 5.833 12.978 1.00 77.94 89 VAL A C 1
ATOM 685 O O . VAL A 1 89 ? -12.563 4.655 13.347 1.00 77.94 89 VAL A O 1
ATOM 688 N N . PRO A 1 90 ? -13.691 6.583 13.115 1.00 68.00 90 PRO A N 1
ATOM 689 C CA . PRO A 1 90 ? -14.921 6.044 13.679 1.00 68.00 90 PRO A CA 1
ATOM 690 C C . PRO A 1 90 ? -15.496 4.949 12.769 1.00 68.00 90 PRO A C 1
ATOM 692 O O . PRO A 1 90 ? -15.697 5.158 11.575 1.00 68.00 90 PRO A O 1
ATOM 695 N N . GLY A 1 91 ? -15.762 3.770 13.339 1.00 66.44 91 GLY A N 1
ATOM 696 C CA . GLY A 1 91 ? -16.299 2.611 12.614 1.00 66.44 91 GLY A CA 1
ATOM 697 C C . GLY A 1 91 ? -15.249 1.633 12.072 1.00 66.44 91 GLY A C 1
ATOM 698 O O . GLY A 1 91 ? -15.630 0.555 11.620 1.00 66.44 91 GLY A O 1
ATOM 699 N N . ALA A 1 92 ? -13.950 1.942 12.170 1.00 63.62 92 ALA A N 1
ATOM 700 C CA . ALA A 1 92 ? -12.899 0.969 11.879 1.00 63.62 92 ALA A CA 1
ATOM 701 C C . ALA A 1 92 ? -12.929 -0.160 12.925 1.00 63.62 92 ALA A C 1
ATOM 703 O O . ALA A 1 92 ? -12.885 0.085 14.140 1.00 63.62 92 ALA A O 1
ATOM 704 N N . LYS A 1 93 ? -12.999 -1.419 12.473 1.00 61.91 93 LYS A N 1
ATOM 705 C CA . LYS A 1 93 ? -12.986 -2.599 13.355 1.00 61.91 93 LYS A CA 1
ATOM 706 C C . LYS A 1 93 ? -11.571 -2.881 13.883 1.00 61.91 93 LYS A C 1
ATOM 708 O O . LYS A 1 93 ? -10.943 -3.887 13.587 1.00 61.91 93 LYS A O 1
ATOM 713 N N . GLY A 1 94 ? -11.119 -1.990 14.761 1.00 52.31 94 GLY A N 1
ATOM 714 C CA . GLY A 1 94 ? -9.969 -2.134 15.659 1.00 52.31 94 GLY A CA 1
ATOM 715 C C . GLY A 1 94 ? -10.203 -1.488 17.034 1.00 52.31 94 GLY A C 1
ATOM 716 O O . GLY A 1 94 ? -9.480 -1.778 17.983 1.00 52.31 94 GLY A O 1
ATOM 717 N N . ALA A 1 95 ? -11.264 -0.682 17.176 1.00 48.12 95 ALA A N 1
ATOM 718 C CA . ALA A 1 95 ? -11.508 0.173 18.338 1.00 48.12 95 ALA A CA 1
ATOM 719 C C . ALA A 1 95 ? -12.099 -0.526 19.585 1.00 48.12 95 ALA A C 1
ATOM 721 O O . ALA A 1 95 ? -12.208 0.101 20.637 1.00 48.12 95 ALA A O 1
ATOM 722 N N . THR A 1 96 ? -12.471 -1.816 19.535 1.00 45.59 96 THR A N 1
ATOM 723 C CA . THR A 1 96 ? -13.070 -2.490 20.713 1.00 45.59 96 THR A CA 1
ATOM 724 C C . THR A 1 96 ? -12.079 -3.220 21.623 1.00 45.59 96 THR A C 1
ATOM 726 O O . THR A 1 96 ? -12.460 -3.629 22.722 1.00 45.59 96 THR A O 1
ATOM 729 N N . ARG A 1 97 ? -10.802 -3.375 21.255 1.00 50.09 97 ARG A N 1
ATOM 730 C CA . ARG A 1 97 ? -9.798 -3.790 22.244 1.00 50.09 97 ARG A CA 1
ATOM 731 C C . ARG A 1 97 ? -9.198 -2.537 22.852 1.00 50.09 97 ARG A C 1
ATOM 733 O O . ARG A 1 97 ? -8.187 -2.055 22.363 1.00 50.09 97 ARG A O 1
ATOM 740 N N . ARG A 1 98 ? -9.807 -2.058 23.949 1.00 49.06 98 ARG A N 1
ATOM 741 C CA . ARG A 1 98 ? -9.165 -1.168 24.931 1.00 49.06 98 ARG A CA 1
ATOM 742 C C . ARG A 1 98 ? -7.803 -1.760 25.301 1.00 49.06 98 ARG A C 1
ATOM 744 O O . ARG A 1 98 ? -7.697 -2.556 26.233 1.00 49.06 98 ARG A O 1
ATOM 751 N N . ARG A 1 99 ? -6.758 -1.428 24.554 1.00 51.22 99 ARG A N 1
ATOM 752 C CA . ARG A 1 99 ? -5.393 -1.830 24.854 1.00 51.22 99 ARG A CA 1
ATOM 753 C C . ARG A 1 99 ? -4.618 -0.559 25.126 1.00 51.22 99 ARG A C 1
ATOM 755 O O . ARG A 1 99 ? -4.688 0.388 24.358 1.00 51.22 99 ARG A O 1
ATOM 762 N N . LYS A 1 100 ? -3.949 -0.557 26.282 1.00 48.09 100 LYS A N 1
ATOM 763 C CA . LYS A 1 100 ? -3.083 0.520 26.772 1.00 48.09 100 LYS A CA 1
ATOM 764 C C . LYS A 1 100 ? -2.296 1.161 25.616 1.00 48.09 100 LYS A C 1
ATOM 766 O O . LYS A 1 100 ? -1.679 0.395 24.874 1.00 48.09 100 LYS A O 1
ATOM 771 N N . PRO A 1 101 ? -2.234 2.504 25.526 1.00 46.94 101 PRO A N 1
ATOM 772 C CA . PRO A 1 101 ? -1.313 3.183 24.627 1.00 46.94 101 PRO A CA 1
ATOM 773 C C . PRO A 1 101 ? 0.121 2.814 25.031 1.00 46.94 101 PRO A C 1
ATOM 775 O O . PRO A 1 101 ? 0.687 3.330 25.994 1.00 46.94 101 PRO A O 1
ATOM 778 N N . CYS A 1 102 ? 0.686 1.847 24.321 1.00 41.28 102 CYS A N 1
ATOM 779 C CA . CYS A 1 102 ? 2.093 1.486 24.334 1.00 41.28 102 CYS A CA 1
ATOM 780 C C . CYS A 1 102 ? 2.530 1.643 22.874 1.00 41.28 102 CYS A C 1
ATOM 782 O O . CYS A 1 102 ? 2.057 0.888 22.045 1.00 41.28 102 CYS A O 1
ATOM 784 N N . SER A 1 103 ? 3.402 2.564 22.485 1.00 50.25 103 SER A N 1
ATOM 785 C CA . SER A 1 103 ? 4.380 3.304 23.274 1.00 50.25 103 SER A CA 1
ATOM 786 C C . SER A 1 103 ? 4.921 4.477 22.447 1.00 50.25 103 SER A C 1
ATOM 788 O O . SER A 1 103 ? 4.734 4.555 21.240 1.00 50.25 103 SER A O 1
ATOM 790 N N . ARG A 1 104 ? 5.634 5.388 23.108 1.00 55.78 104 ARG A N 1
ATOM 791 C CA . ARG A 1 104 ? 6.214 6.613 22.544 1.00 55.78 104 ARG A CA 1
ATOM 792 C C . ARG A 1 104 ? 7.485 6.473 21.653 1.00 55.78 104 ARG A C 1
ATOM 794 O O . ARG A 1 104 ? 7.990 7.527 21.283 1.00 55.78 104 ARG A O 1
ATOM 801 N N . PRO A 1 105 ? 8.075 5.305 21.286 1.00 56.06 105 PRO A N 1
ATOM 802 C CA . PRO A 1 105 ? 9.424 5.300 20.711 1.00 56.06 105 PRO A CA 1
ATOM 803 C C . PRO A 1 105 ? 9.478 5.602 19.207 1.00 56.06 105 PRO A C 1
ATOM 805 O O . PRO A 1 105 ? 10.575 5.713 18.669 1.00 56.06 105 PRO A O 1
ATOM 808 N N . LEU A 1 106 ? 8.339 5.740 18.518 1.00 67.75 106 LEU A N 1
ATOM 809 C CA . LEU A 1 106 ? 8.315 5.942 17.065 1.00 67.75 106 LEU A CA 1
ATOM 810 C C . LEU A 1 106 ? 7.925 7.357 16.635 1.00 67.75 106 LEU A C 1
ATOM 812 O O . LEU A 1 106 ? 7.820 7.591 15.440 1.00 67.75 106 LEU A O 1
ATOM 816 N N . SER A 1 107 ? 7.777 8.323 17.549 1.00 68.50 107 SER A N 1
ATOM 817 C CA . SER A 1 107 ? 7.494 9.725 17.179 1.00 68.50 107 SER A CA 1
ATOM 818 C C . SER A 1 107 ? 8.633 10.396 16.399 1.00 68.50 107 SER A C 1
ATOM 820 O O . SER A 1 107 ? 8.438 11.439 15.786 1.00 68.50 107 SER A O 1
ATOM 822 N N . SER A 1 108 ? 9.837 9.819 16.431 1.00 76.88 108 SER A N 1
ATOM 823 C CA . SER A 1 108 ? 10.966 10.217 15.581 1.00 76.88 108 SER A CA 1
ATOM 824 C C . SER A 1 108 ? 10.859 9.675 14.148 1.00 76.88 108 SER A C 1
ATOM 826 O O . SER A 1 108 ? 11.553 10.162 13.257 1.00 76.88 108 SER A O 1
ATOM 828 N N . ILE A 1 109 ? 10.005 8.669 13.923 1.00 81.31 109 ILE A N 1
ATOM 829 C CA . ILE A 1 109 ? 9.853 7.943 12.654 1.00 81.31 109 ILE A CA 1
ATOM 830 C C . ILE A 1 109 ? 8.501 8.248 12.002 1.00 81.31 109 ILE A C 1
ATOM 832 O O . ILE A 1 109 ? 8.445 8.474 10.796 1.00 81.31 109 ILE A O 1
ATOM 836 N N . LEU A 1 110 ? 7.426 8.247 12.788 1.00 84.00 110 LEU A N 1
ATOM 837 C CA . LEU A 1 110 ? 6.059 8.565 12.396 1.00 84.00 110 LEU A CA 1
ATOM 838 C C . LEU A 1 110 ? 5.757 10.025 12.748 1.00 84.00 110 LEU A C 1
ATOM 840 O O . LEU A 1 110 ? 5.951 10.452 13.885 1.00 84.00 110 LEU A O 1
ATOM 844 N N . GLY A 1 111 ? 5.303 10.774 11.750 1.00 84.50 111 GLY A N 1
ATOM 845 C CA . GLY A 1 111 ? 4.902 12.169 11.854 1.00 84.50 111 GLY A CA 1
ATOM 846 C C . GLY A 1 111 ? 3.394 12.315 12.045 1.00 84.50 111 GLY A C 1
ATOM 847 O O . GLY A 1 111 ? 2.763 11.582 12.809 1.00 84.50 111 GLY A O 1
ATOM 848 N N . ARG A 1 112 ? 2.798 13.290 11.354 1.00 84.44 112 ARG A N 1
ATOM 849 C CA . ARG A 1 112 ? 1.362 13.573 11.475 1.00 84.44 112 ARG A CA 1
ATOM 850 C C . ARG A 1 112 ? 0.512 12.547 10.725 1.00 84.44 112 ARG A C 1
ATOM 852 O O . ARG A 1 112 ? 0.840 12.141 9.611 1.00 84.44 112 ARG A O 1
ATOM 859 N N . SER A 1 113 ? -0.619 12.170 11.318 1.00 84.75 113 SER A N 1
ATOM 860 C CA . SER A 1 113 ? -1.665 11.415 10.630 1.00 84.75 113 SER A CA 1
ATOM 861 C C . SER A 1 113 ? -2.565 12.353 9.820 1.00 84.75 113 SER A C 1
ATOM 863 O O . SER A 1 113 ? -2.919 13.450 10.254 1.00 84.75 113 SER A O 1
ATOM 865 N N . ASN A 1 114 ? -2.932 11.924 8.616 1.00 85.38 114 ASN A N 1
ATOM 866 C CA . ASN A 1 114 ? -3.858 12.611 7.730 1.00 85.38 114 ASN A CA 1
ATOM 867 C C . ASN A 1 114 ? -5.057 11.698 7.444 1.00 85.38 114 ASN A C 1
ATOM 869 O O . ASN A 1 114 ? -4.939 10.647 6.809 1.00 85.38 114 ASN A O 1
ATOM 873 N N . LEU A 1 115 ? -6.222 12.140 7.919 1.00 86.06 115 LEU A N 1
ATOM 874 C CA . LEU A 1 115 ? -7.481 11.395 7.896 1.00 86.06 115 LEU A CA 1
ATOM 875 C C . LEU A 1 115 ? -8.535 12.044 6.987 1.00 86.06 115 LEU A C 1
ATOM 877 O O . LEU A 1 115 ? -9.710 11.711 7.079 1.00 86.06 115 LEU A O 1
ATOM 881 N N . LYS A 1 116 ? -8.140 12.967 6.096 1.00 82.31 116 LYS A N 1
ATOM 882 C CA . LYS A 1 116 ? -9.072 13.749 5.254 1.00 82.31 116 LYS A CA 1
ATOM 883 C C . LYS A 1 116 ? -10.049 12.906 4.424 1.00 82.31 116 LYS A C 1
ATOM 885 O O . LYS A 1 116 ? -11.133 13.383 4.120 1.00 82.31 116 LYS A O 1
ATOM 890 N N . PHE A 1 117 ? -9.666 11.679 4.075 1.00 81.75 117 PHE A N 1
ATOM 891 C CA . PHE A 1 117 ? -10.486 10.730 3.310 1.00 81.75 117 PHE A CA 1
ATOM 892 C C . PHE A 1 117 ? -10.648 9.391 4.041 1.00 81.75 117 PHE A C 1
ATOM 894 O O . PHE A 1 117 ? -10.909 8.357 3.431 1.00 81.75 117 PHE A O 1
ATOM 901 N N . ALA A 1 118 ? -10.414 9.388 5.350 1.00 85.44 118 ALA A N 1
ATOM 902 C CA . ALA A 1 118 ? -10.468 8.182 6.148 1.00 85.44 118 ALA A CA 1
ATOM 903 C C . ALA A 1 118 ? -11.884 7.596 6.198 1.00 85.44 118 ALA A C 1
ATOM 905 O O . ALA A 1 118 ? -12.874 8.319 6.280 1.00 85.44 118 ALA A O 1
ATOM 906 N N . GLY A 1 119 ? -11.976 6.271 6.150 1.00 81.62 119 GLY A N 1
ATOM 907 C CA . GLY A 1 119 ? -13.245 5.553 6.120 1.00 81.62 119 GLY A CA 1
ATOM 908 C C . GLY A 1 119 ? -13.900 5.497 4.739 1.00 81.62 119 GLY A C 1
ATOM 909 O O . GLY A 1 119 ? -14.927 4.830 4.605 1.00 81.62 119 GLY A O 1
ATOM 910 N N . MET A 1 120 ? -13.326 6.135 3.712 1.00 85.12 120 MET A N 1
ATOM 911 C CA . MET A 1 120 ? -13.922 6.166 2.378 1.00 85.12 120 MET A CA 1
ATOM 912 C C . MET A 1 120 ? -13.675 4.859 1.620 1.00 85.12 120 MET A C 1
ATOM 914 O O . MET A 1 120 ? -12.526 4.421 1.518 1.00 85.12 120 MET A O 1
ATOM 918 N N . PRO A 1 121 ? -14.718 4.231 1.058 1.00 86.44 121 PRO A N 1
ATOM 919 C CA . PRO A 1 121 ? -14.527 3.127 0.140 1.00 86.44 121 PRO A CA 1
ATOM 920 C C . PRO A 1 121 ? -13.889 3.622 -1.165 1.00 86.44 121 PRO A C 1
ATOM 922 O O . PRO A 1 121 ? -14.224 4.680 -1.700 1.00 86.44 121 PRO A O 1
ATOM 925 N N . ILE A 1 122 ? -12.905 2.871 -1.647 1.00 90.56 122 ILE A N 1
ATOM 926 C CA . ILE A 1 122 ? -12.137 3.173 -2.847 1.00 90.56 122 ILE A CA 1
ATOM 927 C C . ILE A 1 122 ? -11.915 1.905 -3.678 1.00 90.56 122 ILE A C 1
ATOM 929 O O . ILE A 1 122 ? -11.850 0.787 -3.173 1.00 90.56 122 ILE A O 1
ATOM 933 N N . THR A 1 123 ? -11.743 2.084 -4.977 1.00 90.62 123 THR A N 1
ATOM 934 C CA . THR A 1 123 ? -11.199 1.071 -5.872 1.00 90.62 123 THR A CA 1
ATOM 935 C C . THR A 1 123 ? -9.703 1.319 -6.034 1.00 90.62 123 THR A C 1
ATOM 937 O O . THR A 1 123 ? -9.294 2.312 -6.640 1.00 90.62 123 THR A O 1
ATOM 940 N N . LEU A 1 124 ? -8.882 0.420 -5.490 1.00 90.25 124 LEU A N 1
ATOM 941 C CA . LEU A 1 124 ? -7.436 0.385 -5.693 1.00 90.25 124 LEU A CA 1
ATOM 942 C C . LEU A 1 124 ? -7.125 -0.402 -6.966 1.00 90.25 124 LEU A C 1
ATOM 944 O O . LEU A 1 124 ? -7.334 -1.609 -7.007 1.00 90.25 124 LEU A O 1
ATOM 948 N N . THR A 1 125 ? -6.566 0.253 -7.977 1.00 90.75 125 THR A N 1
ATOM 949 C CA . THR A 1 125 ? -6.071 -0.397 -9.195 1.00 90.75 125 THR A CA 1
ATOM 950 C C . THR A 1 125 ? -4.552 -0.491 -9.164 1.00 90.75 125 THR A C 1
ATOM 952 O O . THR A 1 125 ? -3.853 0.522 -9.137 1.00 90.75 125 THR A O 1
ATOM 955 N N . VAL A 1 126 ? -4.041 -1.719 -9.166 1.00 91.06 126 VAL A N 1
ATOM 956 C CA . VAL A 1 126 ? -2.614 -2.038 -9.124 1.00 91.06 126 VAL A CA 1
ATOM 957 C C . VAL A 1 126 ? -2.114 -2.323 -10.536 1.00 91.06 126 VAL A C 1
ATOM 959 O O . VAL A 1 126 ? -2.545 -3.292 -11.160 1.00 91.06 126 VAL A O 1
ATOM 962 N N . SER A 1 127 ? -1.178 -1.512 -11.027 1.00 88.50 127 SER A N 1
ATOM 963 C CA . SER A 1 127 ? -0.482 -1.735 -12.299 1.00 88.50 127 SER A CA 1
ATOM 964 C C . SER A 1 127 ? 1.037 -1.663 -12.117 1.00 88.50 127 SER A C 1
ATOM 966 O O . SER A 1 127 ? 1.531 -1.167 -11.104 1.00 88.50 127 SER A O 1
ATOM 968 N N . THR A 1 128 ? 1.809 -2.109 -13.111 1.00 85.38 128 THR A N 1
ATOM 969 C CA . THR A 1 128 ? 3.281 -1.977 -13.080 1.00 85.38 128 THR A CA 1
ATOM 970 C C . THR A 1 128 ? 3.776 -0.531 -13.095 1.00 85.38 128 THR A C 1
ATOM 972 O O . THR A 1 128 ? 4.926 -0.276 -12.741 1.00 85.38 128 THR A O 1
ATOM 975 N N . SER A 1 129 ? 2.946 0.408 -13.551 1.00 82.44 129 SER A N 1
ATOM 976 C CA . SER A 1 129 ? 3.328 1.813 -13.723 1.00 82.44 129 SER A CA 1
ATOM 977 C C . SER A 1 129 ? 2.838 2.694 -12.576 1.00 82.44 129 SER A C 1
ATOM 979 O O . SER A 1 129 ? 3.521 3.646 -12.205 1.00 82.44 129 SER A O 1
ATOM 981 N N . SER A 1 130 ? 1.670 2.389 -12.013 1.00 84.00 130 SER A N 1
ATOM 982 C CA . SER A 1 130 ? 1.024 3.207 -10.988 1.00 84.00 130 SER A CA 1
ATOM 983 C C . SER A 1 130 ? 0.056 2.403 -10.118 1.00 84.00 130 SER A C 1
ATOM 985 O O . SER A 1 130 ? -0.521 1.397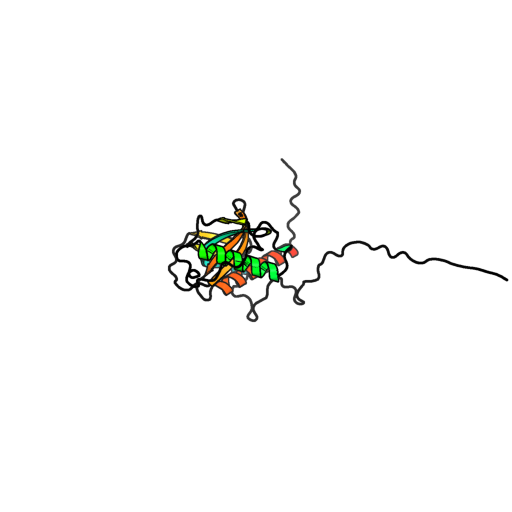 -10.537 1.00 84.00 130 SER A O 1
ATOM 987 N N . LEU A 1 131 ? -0.139 2.892 -8.894 1.00 86.00 131 LEU A N 1
ATOM 988 C CA . LEU A 1 131 ? -1.260 2.528 -8.036 1.00 86.00 131 LEU A CA 1
ATOM 989 C C . LEU A 1 131 ? -2.291 3.650 -8.150 1.00 86.00 131 LEU A C 1
ATOM 991 O O . LEU A 1 131 ? -1.975 4.798 -7.845 1.00 86.00 131 LEU A O 1
ATOM 995 N N . ASN A 1 132 ? -3.491 3.340 -8.632 1.00 86.06 132 ASN A N 1
ATOM 996 C CA . ASN A 1 132 ? -4.561 4.320 -8.792 1.00 86.06 132 ASN A CA 1
ATOM 997 C C . ASN A 1 132 ? -5.647 4.086 -7.738 1.00 86.06 132 ASN A C 1
ATOM 999 O O . ASN A 1 132 ? -6.057 2.948 -7.522 1.00 86.06 132 ASN A O 1
ATOM 1003 N N . LEU A 1 133 ? -6.078 5.150 -7.065 1.00 86.50 133 LEU A N 1
ATOM 1004 C CA . LEU A 1 133 ? -7.092 5.105 -6.016 1.00 86.50 133 LEU A CA 1
ATOM 1005 C C . LEU A 1 133 ? -8.277 5.957 -6.480 1.00 86.50 133 LEU A C 1
ATOM 1007 O O . LEU A 1 133 ? -8.140 7.172 -6.612 1.00 86.50 133 LEU A O 1
ATOM 1011 N N . MET A 1 134 ? -9.429 5.331 -6.722 1.00 85.50 134 MET A N 1
ATOM 1012 C CA . MET A 1 134 ? -10.669 6.019 -7.115 1.00 85.50 134 MET A CA 1
ATOM 1013 C C . MET A 1 134 ? -11.744 5.834 -6.051 1.00 85.50 134 MET A C 1
ATOM 1015 O O . MET A 1 134 ? -11.837 4.755 -5.481 1.00 85.50 134 MET A O 1
ATOM 1019 N N . ALA A 1 135 ? -12.569 6.846 -5.783 1.00 85.44 135 ALA A N 1
ATOM 1020 C CA . ALA A 1 135 ? -13.702 6.696 -4.870 1.00 85.44 135 ALA A CA 1
ATOM 1021 C C . ALA A 1 135 ? -14.694 5.648 -5.404 1.00 85.44 135 ALA A C 1
ATOM 1023 O O . ALA A 1 135 ? -14.952 5.589 -6.606 1.00 85.44 135 ALA A O 1
ATOM 1024 N N . ALA A 1 136 ? -15.222 4.812 -4.517 1.00 83.31 136 ALA A N 1
ATOM 1025 C CA . ALA A 1 136 ? -16.207 3.788 -4.841 1.00 83.31 136 ALA A CA 1
ATOM 1026 C C . ALA A 1 136 ? -17.156 3.589 -3.660 1.00 83.31 136 ALA A C 1
ATOM 1028 O O . ALA A 1 136 ? -16.879 4.054 -2.561 1.00 83.31 136 ALA A O 1
ATOM 1029 N N . ASP A 1 137 ? -18.241 2.853 -3.862 1.00 74.19 137 ASP A N 1
ATOM 1030 C CA . ASP A 1 137 ? -19.166 2.484 -2.796 1.00 74.19 137 ASP A CA 1
ATOM 1031 C C . ASP A 1 137 ? -18.899 1.036 -2.363 1.00 74.19 137 ASP A C 1
ATOM 1033 O O . ASP A 1 137 ? -18.998 0.110 -3.166 1.00 74.19 137 ASP A O 1
ATOM 1037 N N . CYS A 1 138 ? -18.547 0.812 -1.092 1.00 63.22 138 CYS A N 1
ATOM 1038 C CA . CYS A 1 138 ? -18.362 -0.533 -0.538 1.00 63.22 138 CYS A CA 1
ATOM 1039 C C . CYS A 1 138 ? -18.969 -0.643 0.868 1.00 63.22 138 CYS A C 1
ATOM 1041 O O . CYS A 1 138 ? -18.702 0.180 1.749 1.00 63.22 138 CYS A O 1
ATOM 1043 N N . LYS A 1 139 ? -19.777 -1.689 1.072 1.00 57.28 139 LYS A N 1
ATOM 1044 C CA . LYS A 1 139 ? -20.387 -2.087 2.349 1.00 57.28 139 LYS A CA 1
ATOM 1045 C C . LYS A 1 139 ? -19.929 -3.509 2.689 1.00 57.28 139 LYS A C 1
ATOM 1047 O O . LYS A 1 139 ? -20.656 -4.461 2.426 1.00 57.28 139 LYS A O 1
ATOM 1052 N N . GLN A 1 140 ? -18.725 -3.673 3.227 1.00 57.56 140 GLN A N 1
ATOM 1053 C CA . GLN A 1 140 ? -18.289 -4.957 3.789 1.00 57.56 140 GLN A CA 1
ATOM 1054 C C . GLN A 1 140 ? -17.874 -4.814 5.252 1.00 57.56 140 GLN A C 1
ATOM 1056 O O . GLN A 1 140 ? -17.359 -3.775 5.663 1.00 57.56 140 GLN A O 1
ATOM 1061 N N . ASP A 1 141 ? -18.163 -5.877 6.010 1.00 56.75 141 ASP A N 1
ATOM 1062 C CA . ASP A 1 141 ? -18.174 -5.922 7.478 1.00 56.75 141 ASP A CA 1
ATOM 1063 C C . ASP A 1 141 ? -17.012 -6.756 8.070 1.00 56.75 141 ASP A C 1
ATOM 1065 O O . ASP A 1 141 ? -16.860 -6.821 9.294 1.00 56.75 141 ASP A O 1
ATOM 1069 N N . THR A 1 142 ? -16.179 -7.379 7.225 1.00 58.84 142 THR A N 1
ATOM 1070 C CA . THR A 1 142 ? -14.940 -8.084 7.609 1.00 58.84 142 THR A CA 1
ATOM 1071 C C . THR A 1 142 ? -13.722 -7.310 7.106 1.00 58.84 142 THR A C 1
ATOM 1073 O O . THR A 1 142 ? -13.763 -6.757 6.010 1.00 58.84 142 THR A O 1
ATOM 1076 N N . ALA A 1 143 ? -12.670 -7.209 7.924 1.00 65.69 143 ALA A N 1
ATOM 1077 C CA . ALA A 1 143 ? -11.585 -6.250 7.712 1.00 65.69 143 ALA A CA 1
ATOM 1078 C C . ALA A 1 143 ? -10.203 -6.829 8.063 1.00 65.69 143 ALA A C 1
ATOM 1080 O O . ALA A 1 143 ? -9.935 -7.190 9.209 1.00 65.69 143 ALA A O 1
ATOM 1081 N N . GLU A 1 144 ? -9.311 -6.851 7.078 1.00 83.12 144 GLU A N 1
ATOM 1082 C CA . GLU A 1 144 ? -7.865 -7.020 7.210 1.00 83.12 144 GLU A CA 1
ATOM 1083 C C . GLU A 1 144 ? -7.163 -5.705 6.836 1.00 83.12 144 GLU A C 1
ATOM 1085 O O . GLU A 1 144 ? -7.606 -4.988 5.942 1.00 83.12 144 GLU A O 1
ATOM 1090 N N . TYR A 1 145 ? -6.043 -5.379 7.486 1.00 84.19 145 TYR A N 1
ATOM 1091 C CA . TYR A 1 145 ? -5.324 -4.125 7.234 1.00 84.19 145 TYR A CA 1
ATOM 1092 C C . TYR A 1 145 ? -4.067 -4.350 6.395 1.00 84.19 145 TYR A C 1
ATOM 1094 O O . TYR A 1 145 ? -3.201 -5.153 6.745 1.00 84.19 145 TYR A O 1
ATOM 1102 N N . VAL A 1 146 ? -3.934 -3.578 5.319 1.00 86.69 146 VAL A N 1
ATOM 1103 C CA . VAL A 1 146 ? -2.742 -3.509 4.471 1.00 86.69 146 VAL A CA 1
ATOM 1104 C C . VAL A 1 146 ? -2.165 -2.107 4.562 1.00 86.69 146 VAL A C 1
ATOM 1106 O O . VAL A 1 146 ? -2.882 -1.120 4.421 1.00 86.69 146 VAL A O 1
ATOM 1109 N N . ALA A 1 147 ? -0.856 -2.009 4.766 1.00 87.44 147 ALA A N 1
ATOM 1110 C CA . ALA A 1 147 ? -0.148 -0.738 4.748 1.00 87.44 147 ALA A CA 1
ATOM 1111 C C . ALA A 1 147 ? 0.917 -0.729 3.651 1.00 87.44 147 ALA A C 1
ATOM 1113 O O . ALA A 1 147 ? 1.685 -1.681 3.505 1.00 87.44 147 ALA A O 1
ATOM 1114 N N . TYR A 1 148 ? 0.974 0.366 2.896 1.00 86.81 148 TYR A N 1
ATOM 1115 C CA . TYR A 1 148 ? 1.995 0.601 1.882 1.00 86.81 148 TYR A CA 1
ATOM 1116 C C . TYR A 1 148 ? 2.615 1.985 2.072 1.00 86.81 148 TYR A C 1
ATOM 1118 O O . TYR A 1 148 ? 1.930 2.956 2.381 1.00 86.81 148 TYR A O 1
ATOM 1126 N N . VAL A 1 149 ? 3.932 2.089 1.895 1.00 86.06 149 VAL A N 1
ATOM 1127 C CA . VAL A 1 149 ? 4.642 3.369 2.020 1.00 86.06 149 VAL A CA 1
ATOM 1128 C C . VAL A 1 149 ? 4.880 3.942 0.633 1.00 86.06 149 VAL A C 1
ATOM 1130 O O . VAL A 1 149 ? 5.597 3.344 -0.171 1.00 86.06 149 VAL A O 1
ATOM 1133 N N . ALA A 1 150 ? 4.301 5.108 0.369 1.00 84.50 150 ALA A N 1
ATOM 1134 C CA . ALA A 1 150 ? 4.417 5.815 -0.897 1.00 84.50 150 ALA A CA 1
ATOM 1135 C C . ALA A 1 150 ? 4.973 7.227 -0.698 1.00 84.50 150 ALA A C 1
ATOM 1137 O O . ALA A 1 150 ? 5.132 7.720 0.423 1.00 84.50 150 ALA A O 1
ATOM 1138 N N . LYS A 1 151 ? 5.348 7.845 -1.818 1.00 82.00 151 LYS A N 1
ATOM 1139 C CA . LYS A 1 151 ? 5.711 9.256 -1.880 1.00 82.00 151 LYS A CA 1
ATOM 1140 C C . LYS A 1 151 ? 4.708 9.963 -2.774 1.00 82.00 151 LYS A C 1
ATOM 1142 O O . LYS A 1 151 ? 4.687 9.685 -3.968 1.00 82.00 151 LYS A O 1
ATOM 1147 N N . ASP A 1 152 ? 3.966 10.900 -2.206 1.00 74.00 152 ASP A N 1
ATOM 1148 C CA . ASP A 1 152 ? 3.049 11.766 -2.938 1.00 74.00 152 ASP A CA 1
ATOM 1149 C C . ASP A 1 152 ? 3.502 13.224 -2.824 1.00 74.00 152 ASP A C 1
ATOM 1151 O O . ASP A 1 152 ? 4.043 13.618 -1.788 1.00 74.00 152 ASP A O 1
ATOM 1155 N N . PRO A 1 153 ? 3.235 14.074 -3.829 1.00 72.75 153 PRO A N 1
ATOM 1156 C CA . PRO A 1 153 ? 3.528 15.505 -3.731 1.00 72.75 153 PRO A CA 1
ATOM 1157 C C . PRO A 1 153 ? 2.789 16.182 -2.563 1.00 72.75 153 PRO A C 1
ATOM 1159 O O . PRO A 1 153 ? 3.280 17.167 -2.018 1.00 72.75 153 PRO A O 1
ATOM 1162 N N . VAL A 1 154 ? 1.638 15.634 -2.153 1.00 75.19 154 VAL A N 1
ATOM 1163 C CA . VAL A 1 154 ? 0.780 16.185 -1.090 1.00 75.19 154 VAL A CA 1
ATOM 1164 C C . VAL A 1 154 ? 1.208 15.732 0.308 1.00 75.19 154 VAL A C 1
ATOM 1166 O O . VAL A 1 154 ? 1.310 16.557 1.208 1.00 75.19 154 VAL A O 1
ATOM 1169 N N . ASN A 1 155 ? 1.452 14.431 0.502 1.00 69.06 155 ASN A N 1
ATOM 1170 C CA . ASN A 1 155 ? 1.737 13.849 1.822 1.00 69.06 155 ASN A CA 1
ATOM 1171 C C . ASN A 1 155 ? 3.229 13.548 2.042 1.00 69.06 155 ASN A C 1
ATOM 1173 O O . ASN A 1 155 ? 3.584 12.917 3.035 1.00 69.06 155 ASN A O 1
ATOM 1177 N N . GLN A 1 156 ? 4.097 13.967 1.112 1.00 80.25 156 GLN A N 1
ATOM 1178 C CA . GLN A 1 156 ? 5.504 13.574 1.074 1.00 80.25 156 GLN A CA 1
ATOM 1179 C C . GLN A 1 156 ? 5.629 12.050 1.206 1.00 80.25 156 GLN A C 1
ATOM 1181 O O . GLN A 1 156 ? 4.913 11.313 0.531 1.00 80.25 156 GLN A O 1
ATOM 1186 N N . ARG A 1 157 ? 6.546 11.554 2.039 1.00 85.69 157 ARG A N 1
ATOM 1187 C CA . ARG A 1 157 ? 6.650 10.131 2.352 1.00 85.69 157 ARG A CA 1
ATOM 1188 C C . ARG A 1 157 ? 5.612 9.787 3.418 1.00 85.69 157 ARG A C 1
ATOM 1190 O O . ARG A 1 157 ? 5.752 10.212 4.560 1.00 85.69 157 ARG A O 1
ATOM 1197 N N . ALA A 1 158 ? 4.635 8.960 3.071 1.00 88.38 158 ALA A N 1
ATOM 1198 C CA . ALA A 1 158 ? 3.595 8.542 4.001 1.00 88.38 158 ALA A CA 1
ATOM 1199 C C . ALA A 1 158 ? 3.314 7.038 3.909 1.00 88.38 158 ALA A C 1
ATOM 1201 O O . ALA A 1 158 ? 3.469 6.403 2.864 1.00 88.38 158 ALA A O 1
ATOM 1202 N N . CYS A 1 159 ? 2.927 6.465 5.042 1.00 89.44 159 CYS A N 1
ATOM 1203 C CA . CYS A 1 159 ? 2.388 5.123 5.165 1.00 89.44 159 CYS A CA 1
ATOM 1204 C C . CYS A 1 159 ? 0.873 5.212 5.006 1.00 89.44 159 CYS A C 1
ATOM 1206 O O . CYS A 1 159 ? 0.197 5.789 5.855 1.00 89.44 159 CYS A O 1
ATOM 1208 N N . HIS A 1 160 ? 0.347 4.677 3.915 1.00 90.12 160 HIS A N 1
ATOM 1209 C CA . HIS A 1 160 ? -1.078 4.638 3.621 1.00 90.12 160 HIS A CA 1
ATOM 1210 C C . HIS A 1 160 ? -1.652 3.316 4.096 1.00 90.12 160 HIS A C 1
ATOM 1212 O O . HIS A 1 160 ? -1.070 2.261 3.843 1.00 90.12 160 HIS A O 1
ATOM 1218 N N . ILE A 1 161 ? -2.794 3.381 4.770 1.00 90.31 161 ILE A N 1
ATOM 1219 C CA . ILE A 1 161 ? -3.455 2.220 5.355 1.00 90.31 161 ILE A CA 1
ATOM 1220 C C . ILE A 1 161 ? -4.774 1.994 4.630 1.00 90.31 161 ILE A C 1
ATOM 1222 O O . ILE A 1 161 ? -5.586 2.906 4.450 1.00 90.31 161 ILE A O 1
ATOM 1226 N N . LEU A 1 162 ? -4.960 0.751 4.214 1.00 90.00 162 LEU A N 1
ATOM 1227 C CA . LEU A 1 162 ? -6.116 0.248 3.502 1.00 90.00 162 LEU A CA 1
ATOM 1228 C C . LEU A 1 162 ? -6.741 -0.870 4.324 1.00 90.00 162 LEU A C 1
ATOM 1230 O O . LEU A 1 162 ? -6.058 -1.791 4.765 1.00 90.00 162 LEU A O 1
ATOM 1234 N N . GLU A 1 163 ? -8.046 -0.795 4.503 1.00 87.69 163 GLU A N 1
ATOM 1235 C CA . GLU A 1 163 ? -8.862 -1.871 5.037 1.00 87.69 163 GLU A CA 1
ATOM 1236 C C . GLU A 1 163 ? -9.402 -2.689 3.859 1.00 87.69 163 GLU A C 1
ATOM 1238 O O . GLU A 1 163 ? -10.084 -2.174 2.975 1.00 87.69 163 GLU A O 1
ATOM 1243 N N . CYS A 1 164 ? -9.044 -3.964 3.814 1.00 86.00 164 CYS A N 1
ATOM 1244 C CA . CYS A 1 164 ? -9.465 -4.912 2.795 1.00 86.00 164 CYS A CA 1
ATOM 1245 C C . CYS A 1 164 ? -10.491 -5.878 3.397 1.00 86.00 164 CYS A C 1
ATOM 1247 O O . CYS A 1 164 ? -10.344 -6.265 4.556 1.00 86.00 164 CYS A O 1
ATOM 1249 N N . PRO A 1 165 ? -11.486 -6.326 2.623 1.00 83.38 165 PRO A N 1
ATOM 1250 C CA . PRO A 1 165 ? -12.306 -7.466 3.007 1.00 83.38 165 PRO A CA 1
ATOM 1251 C C . PRO A 1 165 ? -11.468 -8.726 3.253 1.00 83.38 165 PRO A C 1
ATOM 1253 O O . PRO A 1 165 ? -10.388 -8.881 2.678 1.00 83.38 165 PRO A O 1
ATOM 1256 N N . GLU A 1 166 ? -11.979 -9.632 4.084 1.00 81.25 166 GLU A N 1
ATOM 1257 C CA . GLU A 1 166 ? -11.298 -10.890 4.415 1.00 81.25 166 GLU A CA 1
ATOM 1258 C C . GLU A 1 166 ? -10.904 -11.682 3.155 1.00 81.25 166 GLU A C 1
ATOM 1260 O O . GLU A 1 166 ? -11.720 -11.902 2.258 1.00 81.25 166 GLU A O 1
ATOM 1265 N N . GLY A 1 167 ? -9.634 -12.084 3.082 1.00 79.75 167 GLY A N 1
ATOM 1266 C CA . GLY A 1 167 ? -9.041 -12.806 1.957 1.00 79.75 167 GLY A CA 1
ATOM 1267 C C . GLY A 1 167 ? -8.431 -11.901 0.883 1.00 79.75 167 GLY A C 1
ATOM 1268 O O . GLY A 1 167 ? -7.537 -12.343 0.165 1.00 79.75 167 GLY A O 1
ATOM 1269 N N . LEU A 1 168 ? -8.825 -10.623 0.797 1.00 84.94 168 LEU A N 1
ATOM 1270 C CA . LEU A 1 168 ? -8.292 -9.703 -0.217 1.00 84.94 168 LEU A CA 1
ATOM 1271 C C . LEU A 1 168 ? -6.952 -9.076 0.170 1.00 84.94 168 LEU A C 1
ATOM 1273 O O . LEU A 1 168 ? -6.201 -8.664 -0.714 1.00 84.94 168 LEU A O 1
ATOM 1277 N N . ALA A 1 169 ? -6.609 -9.004 1.458 1.00 84.38 169 ALA A N 1
ATOM 1278 C CA . ALA A 1 169 ? -5.361 -8.371 1.886 1.00 84.38 169 ALA A CA 1
ATOM 1279 C C . ALA A 1 169 ? -4.123 -9.064 1.293 1.00 84.38 169 ALA A C 1
ATOM 1281 O O . ALA A 1 169 ? -3.224 -8.400 0.771 1.00 84.38 169 ALA A O 1
ATOM 1282 N N . GLN A 1 170 ? -4.091 -10.400 1.324 1.00 84.25 170 GLN A N 1
ATOM 1283 C CA . GLN A 1 170 ? -3.002 -11.182 0.731 1.00 84.25 170 GLN A CA 1
ATOM 1284 C C . GLN A 1 170 ? -2.945 -11.014 -0.789 1.00 84.25 170 GLN A C 1
ATOM 1286 O O . GLN A 1 170 ? -1.855 -10.866 -1.347 1.00 84.25 170 GLN A O 1
ATOM 1291 N N . ASP A 1 171 ? -4.102 -10.960 -1.448 1.00 87.69 171 ASP A N 1
ATOM 1292 C CA . ASP A 1 171 ? -4.188 -10.782 -2.896 1.00 87.69 171 ASP A CA 1
ATOM 1293 C C . ASP A 1 171 ? -3.653 -9.416 -3.331 1.00 87.69 171 ASP A C 1
ATOM 1295 O O . ASP A 1 171 ? -2.855 -9.324 -4.271 1.00 87.69 171 ASP A O 1
ATOM 1299 N N . VAL A 1 172 ? -4.015 -8.354 -2.605 1.00 87.69 172 VAL A N 1
ATOM 1300 C CA . VAL A 1 172 ? -3.506 -6.995 -2.825 1.00 87.69 172 VAL A CA 1
ATOM 1301 C C . VAL A 1 172 ? -1.989 -6.955 -2.632 1.00 87.69 172 VAL A C 1
ATOM 1303 O O . VAL A 1 172 ? -1.276 -6.487 -3.522 1.00 87.69 172 VAL A O 1
ATOM 1306 N N . ILE A 1 173 ? -1.472 -7.491 -1.520 1.00 87.94 173 ILE A N 1
ATOM 1307 C CA . ILE A 1 173 ? -0.027 -7.529 -1.231 1.00 87.94 173 ILE A CA 1
ATOM 1308 C C . ILE A 1 173 ? 0.727 -8.287 -2.328 1.00 87.94 173 ILE A C 1
ATOM 1310 O O . ILE A 1 173 ? 1.740 -7.803 -2.841 1.00 87.94 173 ILE A O 1
ATOM 1314 N N . SER A 1 174 ? 0.226 -9.459 -2.719 1.00 86.94 174 SER A N 1
ATOM 1315 C CA . SER A 1 174 ? 0.839 -10.292 -3.751 1.00 86.94 174 SER A CA 1
ATOM 1316 C C . SER A 1 174 ? 0.831 -9.602 -5.116 1.00 86.94 174 SER A C 1
ATOM 1318 O O . SER A 1 174 ? 1.850 -9.591 -5.804 1.00 86.94 174 SER A O 1
ATOM 1320 N N . THR A 1 175 ? -0.273 -8.948 -5.482 1.00 88.38 175 THR A N 1
ATOM 1321 C CA . THR A 1 175 ? -0.399 -8.230 -6.761 1.00 88.38 175 THR A CA 1
ATOM 1322 C C . THR A 1 175 ? 0.517 -7.016 -6.824 1.00 88.38 175 THR A C 1
ATOM 1324 O O . THR A 1 175 ? 1.166 -6.788 -7.844 1.00 88.38 175 THR A O 1
ATOM 1327 N N . ILE A 1 176 ? 0.625 -6.254 -5.729 1.00 88.06 176 ILE A N 1
ATOM 1328 C CA . ILE A 1 176 ? 1.590 -5.155 -5.620 1.00 88.06 176 ILE A CA 1
ATOM 1329 C C . ILE A 1 176 ? 3.007 -5.712 -5.784 1.00 88.06 176 ILE A C 1
ATOM 1331 O O . ILE A 1 176 ? 3.779 -5.200 -6.593 1.00 88.06 176 ILE A O 1
ATOM 1335 N N . GLY A 1 177 ? 3.335 -6.803 -5.090 1.00 86.88 177 GLY A N 1
ATOM 1336 C CA . GLY A 1 177 ? 4.627 -7.472 -5.219 1.00 86.88 177 GLY A CA 1
ATOM 1337 C C . GLY A 1 177 ? 4.940 -7.912 -6.654 1.00 86.88 177 GLY A C 1
ATOM 1338 O O . GLY A 1 177 ? 6.030 -7.644 -7.162 1.00 86.88 177 GLY A O 1
ATOM 1339 N N . GLN A 1 178 ? 3.968 -8.509 -7.344 1.00 84.56 178 GLN A N 1
ATOM 1340 C CA . GLN A 1 178 ? 4.088 -8.893 -8.749 1.00 84.56 178 GLN A CA 1
ATOM 1341 C C . GLN A 1 178 ? 4.355 -7.683 -9.646 1.00 84.56 178 GLN A C 1
ATOM 1343 O O . GLN A 1 178 ? 5.253 -7.722 -10.488 1.00 84.56 178 GLN A O 1
ATOM 1348 N N . ALA A 1 179 ? 3.593 -6.602 -9.462 1.00 87.00 179 ALA A N 1
ATOM 1349 C CA . ALA A 1 179 ? 3.738 -5.375 -10.233 1.00 87.00 179 ALA A CA 1
ATOM 1350 C C . ALA A 1 179 ? 5.139 -4.768 -10.061 1.00 87.00 179 ALA A C 1
ATOM 1352 O O . ALA A 1 179 ? 5.781 -4.400 -11.049 1.00 87.00 179 ALA A O 1
ATOM 1353 N N . PHE A 1 180 ? 5.649 -4.740 -8.825 1.00 84.12 180 PHE A N 1
ATOM 1354 C CA . PHE A 1 180 ? 7.015 -4.314 -8.522 1.00 84.12 180 PHE A CA 1
ATOM 1355 C C . PHE A 1 180 ? 8.065 -5.221 -9.172 1.00 84.12 180 PHE A C 1
ATOM 1357 O O . PHE A 1 180 ? 9.012 -4.708 -9.767 1.00 84.12 180 PHE A O 1
ATOM 1364 N N . GLU A 1 181 ? 7.906 -6.548 -9.115 1.00 84.25 181 GLU A N 1
ATOM 1365 C CA . GLU A 1 181 ? 8.851 -7.481 -9.743 1.00 84.25 181 GLU A CA 1
ATOM 1366 C C . GLU A 1 181 ? 8.885 -7.311 -11.269 1.00 84.25 181 GLU A C 1
ATOM 1368 O O . GLU A 1 181 ? 9.962 -7.270 -11.868 1.00 84.25 181 GLU A O 1
ATOM 1373 N N . LEU A 1 182 ? 7.724 -7.170 -11.914 1.00 84.12 182 LEU A N 1
ATOM 1374 C CA . LEU A 1 182 ? 7.638 -6.943 -13.358 1.00 84.12 182 LEU A CA 1
ATOM 1375 C C . LEU A 1 182 ? 8.259 -5.602 -13.751 1.00 84.12 182 LEU A C 1
ATOM 1377 O O . LEU A 1 182 ? 9.047 -5.545 -14.699 1.00 84.12 182 LEU A O 1
ATOM 1381 N N . ARG A 1 183 ? 7.980 -4.538 -12.990 1.00 81.94 183 ARG A N 1
ATOM 1382 C CA . ARG A 1 183 ? 8.573 -3.219 -13.227 1.00 81.94 183 ARG A CA 1
ATOM 1383 C C . ARG A 1 183 ? 10.087 -3.232 -13.031 1.00 81.94 183 ARG A C 1
ATOM 1385 O O . ARG A 1 183 ? 10.810 -2.613 -13.808 1.00 81.94 183 ARG A O 1
ATOM 1392 N N . PHE A 1 184 ? 10.579 -3.971 -12.043 1.00 79.25 184 PHE A N 1
ATOM 1393 C CA . PHE A 1 184 ? 12.008 -4.138 -11.804 1.00 79.25 184 PHE A CA 1
ATOM 1394 C C . PHE A 1 184 ? 12.695 -4.912 -12.938 1.00 79.25 184 PHE A C 1
ATOM 1396 O O . PHE A 1 184 ? 13.735 -4.486 -13.434 1.00 79.25 184 PHE A O 1
ATOM 1403 N N . LYS A 1 185 ? 12.085 -5.996 -13.433 1.00 80.56 185 LYS A N 1
ATOM 1404 C CA . LYS A 1 185 ? 12.590 -6.720 -14.613 1.00 80.56 185 LYS A CA 1
ATOM 1405 C C . LYS A 1 185 ? 12.632 -5.839 -15.859 1.00 80.56 185 LYS A C 1
ATOM 1407 O O . LYS A 1 185 ? 13.585 -5.930 -16.629 1.00 80.56 185 LYS A O 1
ATOM 1412 N N . GLN A 1 186 ? 11.632 -4.978 -16.057 1.00 76.94 186 GLN A N 1
ATOM 1413 C CA . GLN A 1 186 ? 11.653 -3.980 -17.129 1.00 76.94 186 GLN A CA 1
ATOM 1414 C C . GLN A 1 186 ? 12.794 -2.977 -16.947 1.00 76.94 186 GLN A C 1
ATOM 1416 O O . GLN A 1 186 ? 13.497 -2.704 -17.912 1.00 76.94 186 GLN A O 1
ATOM 1421 N N . TYR A 1 187 ? 13.008 -2.479 -15.726 1.00 76.06 187 TYR A N 1
ATOM 1422 C CA . TYR A 1 187 ? 14.098 -1.554 -15.408 1.00 76.06 187 TYR A CA 1
ATOM 1423 C C . TYR A 1 187 ? 15.479 -2.156 -15.698 1.00 76.06 187 TYR A C 1
ATOM 1425 O O . TYR A 1 187 ? 16.344 -1.473 -16.233 1.00 76.06 187 TYR A O 1
ATOM 1433 N N . LEU A 1 188 ? 15.686 -3.441 -15.395 1.00 75.75 188 LEU A N 1
ATOM 1434 C CA . LEU A 1 188 ? 16.937 -4.136 -15.713 1.00 75.75 188 LEU A CA 1
ATOM 1435 C C . LEU A 1 188 ? 17.116 -4.383 -17.217 1.00 75.75 188 LEU A C 1
ATOM 1437 O O . LEU A 1 188 ? 18.237 -4.329 -17.712 1.00 75.75 188 LEU A O 1
ATOM 1441 N N . ARG A 1 189 ? 16.027 -4.671 -17.942 1.00 73.44 189 ARG A N 1
ATOM 1442 C CA . ARG A 1 189 ? 16.068 -4.914 -19.394 1.00 73.44 189 ARG A CA 1
ATOM 1443 C C . ARG A 1 189 ? 16.269 -3.633 -20.198 1.00 73.44 189 ARG A C 1
ATOM 1445 O O . ARG A 1 189 ? 17.014 -3.650 -21.166 1.00 73.44 189 ARG A O 1
ATOM 1452 N N . ASN A 1 190 ? 15.612 -2.553 -19.791 1.00 62.66 190 ASN A N 1
ATOM 1453 C CA . ASN A 1 190 ? 15.680 -1.235 -20.405 1.00 62.66 190 ASN A CA 1
ATOM 1454 C C . ASN A 1 190 ? 15.846 -0.198 -19.288 1.00 62.66 190 ASN A C 1
ATOM 1456 O O . ASN A 1 190 ? 14.838 0.340 -18.809 1.00 62.66 190 ASN A O 1
ATOM 1460 N N . PRO A 1 191 ? 17.086 0.088 -18.848 1.00 59.81 191 PRO A N 1
ATOM 1461 C CA . PRO A 1 191 ? 17.301 1.163 -17.897 1.00 59.81 191 PRO A CA 1
ATOM 1462 C C . PRO A 1 191 ? 16.774 2.457 -18.528 1.00 59.81 191 PRO A C 1
ATOM 1464 O O . PRO A 1 191 ? 17.105 2.747 -19.684 1.00 59.81 191 PRO A O 1
ATOM 1467 N N . PRO A 1 192 ? 15.920 3.227 -17.829 1.00 53.62 192 PRO A N 1
ATOM 1468 C CA . PRO A 1 192 ? 15.499 4.521 -18.334 1.00 53.62 192 PRO A CA 1
ATOM 1469 C C . PRO A 1 192 ? 16.766 5.329 -18.604 1.00 53.62 192 PRO A C 1
ATOM 1471 O O . PRO A 1 192 ? 17.627 5.440 -17.728 1.00 53.62 192 PRO A O 1
ATOM 1474 N N . LYS A 1 193 ? 16.908 5.848 -19.831 1.00 49.50 193 LYS A N 1
ATOM 1475 C CA . LYS A 1 193 ? 17.984 6.790 -20.143 1.00 49.50 193 LYS A CA 1
ATOM 1476 C C . LYS A 1 193 ? 17.908 7.882 -19.083 1.00 49.50 193 LYS A C 1
ATOM 1478 O O . LYS A 1 193 ? 16.834 8.456 -18.901 1.00 49.50 193 LYS A O 1
ATOM 1483 N N . LEU A 1 194 ? 19.006 8.086 -18.349 1.00 46.22 194 LEU A N 1
ATOM 1484 C CA . LEU A 1 194 ? 19.171 9.203 -17.423 1.00 46.22 194 LEU A CA 1
ATOM 1485 C C . LEU A 1 194 ? 18.591 10.435 -18.108 1.00 46.22 194 LEU A C 1
ATOM 1487 O O . LEU A 1 194 ? 19.102 10.851 -19.147 1.00 46.22 194 LEU A O 1
ATOM 1491 N N . VAL A 1 195 ? 17.489 10.962 -17.574 1.00 44.62 195 VAL A N 1
ATOM 1492 C CA . VAL A 1 195 ? 16.998 12.264 -18.002 1.00 44.62 195 VAL A CA 1
ATOM 1493 C C . VAL A 1 195 ? 18.074 13.226 -17.527 1.00 44.62 195 VAL A C 1
ATOM 1495 O O . VAL A 1 195 ? 18.150 13.548 -16.342 1.00 44.62 195 VAL A O 1
ATOM 1498 N N . THR A 1 196 ? 18.994 13.574 -18.422 1.00 41.94 196 THR A N 1
ATOM 1499 C CA . THR A 1 196 ? 19.935 14.660 -18.193 1.00 41.94 196 THR A CA 1
ATOM 1500 C C . THR A 1 196 ? 19.090 15.899 -17.926 1.00 41.94 196 THR A C 1
ATOM 1502 O O . THR A 1 196 ? 18.235 16.215 -18.758 1.00 41.94 196 THR A O 1
ATOM 1505 N N . PRO A 1 197 ? 19.262 16.586 -16.785 1.00 42.12 197 PRO A N 1
ATOM 1506 C CA . PRO A 1 197 ? 18.630 17.873 -16.577 1.00 42.12 197 PRO A CA 1
ATOM 1507 C C . PRO A 1 197 ? 19.310 18.866 -17.523 1.00 42.12 197 PRO A C 1
ATOM 1509 O O . PRO A 1 197 ? 20.314 19.477 -17.176 1.00 42.12 197 PRO A O 1
ATOM 1512 N N . HIS A 1 198 ? 18.805 18.969 -18.747 1.00 44.50 198 HIS A N 1
ATOM 1513 C CA . HIS A 1 198 ? 19.131 20.051 -19.660 1.00 44.50 198 HIS A CA 1
ATOM 1514 C C . HIS A 1 198 ? 17.832 20.518 -20.307 1.00 44.50 198 HIS A C 1
ATOM 1516 O O . HIS A 1 198 ? 17.263 19.823 -21.145 1.00 44.50 198 HIS A O 1
ATOM 1522 N N . ASP A 1 199 ? 17.320 21.622 -19.768 1.00 37.59 199 ASP A N 1
ATOM 1523 C CA . ASP A 1 199 ? 16.977 22.870 -20.465 1.00 37.59 199 ASP A CA 1
ATOM 1524 C C . ASP A 1 199 ? 15.778 23.538 -19.771 1.00 37.59 199 ASP A C 1
ATOM 1526 O O . ASP A 1 199 ? 14.607 23.264 -20.048 1.00 37.59 199 ASP A O 1
ATOM 1530 N N . ARG A 1 200 ? 16.096 24.365 -18.777 1.00 37.19 200 ARG A N 1
ATOM 1531 C CA . ARG A 1 200 ? 15.256 25.447 -18.274 1.00 37.19 200 ARG A CA 1
ATOM 1532 C C . ARG A 1 200 ? 16.145 26.648 -18.029 1.00 37.19 200 ARG A C 1
ATOM 1534 O O . ARG A 1 200 ? 17.268 26.420 -17.526 1.00 37.19 200 ARG A O 1
#

Secondary structure (DSSP, 8-state):
-------------------------TTS-SS---TT--SS-HHHHHTT-EEEEEEEEEEEEE-S-GGGS-HHHHHHHHHHHHHHHHHHSTT-TTTTS------GGGTTTEEEEE-TTTTEEEEEEE-SS-EEEEE--------EEEEEEEEETTTEEEEEEEEE-TTHHHHHHHHHHHHHHHHHHHHHHSPPP-------

Sequence (200 aa):
MNKLSGGGGRRTRVEGGQLGGEEWTRHGSFVNKPTRGWLHPNDKVMGPGVSYLVRYMGCVEVLQSMRALDFNTRTQVTREAISLVCEAVPGAKGATRRRKPCSRPLSSILGRSNLKFAGMPITLTVSTSSLNLMAADCKQDTAEYVAYVAKDPVNQRACHILECPEGLAQDVISTIGQAFELRFKQYLRNPPKLVTPHDR

Foldseek 3Di:
DDDDDDDDDDDPPPDDDDDPPPPQDPPNAPDPAPPVGFPDDQCQQAPQFDKAKWFWLWKWAFPDDPVPDDPVVNVVVLVVGVVVSQCVAPPRPPNPPPDPPDDDPCCNTTDDIGRPRGRFIWIWGHHLVDTDTGGDDDDDDAWDKDWDWDADPVRGTIIIIITHHPPCRVNVSSSNSSSPRVNVVVCVVDPPDPPPPDDD

InterPro domains:
  IPR006019 Phosphotyrosine interaction domain, Shc-like [PR00629] (47-62)
  IPR006019 Phosphotyrosine interaction domain, Shc-like [PR00629] (65-87)
  IPR006019 Phosphotyrosine interaction domain, Shc-like [PR00629] (90-101)
  IPR006019 Phosphotyrosine interaction domain, Shc-like [PR00629] (118-127)
  IPR006019 Phosphotyrosine interaction domain, Shc-like [cd01209] (36-189)
  IPR006020 PTB/PI domain [PF00640] (52-140)
  IPR006020 PTB/PI domain [PS01179] (46-200)
  IPR006020 PTB/PI domain [SM00462] (47-193)
  IPR011993 PH-like domain superfamily [G3DSA:2.30.29.30] (35-183)
  IPR051235 Centrosomal Protein 152/SHC-Transforming Protein [PTHR10337] (9-199)

Organism: Pan troglodytes (NCBI:txid9598)

pLDDT: mean 70.56, std 20.12, range [28.86, 91.06]

Radius of gyration: 23.41 Å; chains: 1; bounding box: 100×47×47 Å